Protein AF-0000000087187647 (afdb_homodimer)

Radius of gyration: 38.36 Å; Cα contacts (8 Å, |Δi|>4): 348; chains: 2; bounding box: 79×182×103 Å

Sequence (348 aa):
MRISRTTTTALAACCSLVLAVAGPALAVDPAPERPAAEGVSASDTADRLTTVGSLGDILSLGARIGKELQAPKPDLTKLREMQRQLTEQAARLRASVKAHVQPGRPGAAQRDLVADVQKVVDQLVKDLNQALMDLAAANVLGLAADVTKILGDLQQLLGVVLQALGAPAAAPAPMRISRTTTTALAACCSLVLAVAGPALAVDPAPERPAAEGVSASDTADRLTTVGSLGDILSLGARIGKELQAPKPDLTKLREMQRQLTEQAARLRASVKAHVQPGRPGAAQRDLVADVQKVVDQLVKDLNQALMDLAAANVLGLAADVTKILGDLQQLLGVVLQALGAPAAAPAP

Organism: Streptomyces mobaraensis (NCBI:txid35621)

Solvent-accessible surface area (backbone atoms only — not comparable to full-atom values): 19735 Å² total; per-residue (Å²): 136,84,79,79,78,79,77,80,76,79,78,79,81,78,78,78,77,77,74,78,74,76,69,76,76,76,73,72,67,72,70,74,73,73,75,75,67,86,45,74,41,71,64,53,53,49,38,49,31,50,29,44,19,33,48,9,48,40,32,28,51,51,22,50,51,45,49,42,70,66,40,96,75,57,55,66,70,60,49,53,51,50,49,54,50,44,52,52,38,47,51,50,28,52,53,31,44,55,65,50,51,48,82,78,54,64,73,65,62,44,49,46,42,47,49,48,44,48,52,39,51,52,46,39,56,49,39,50,52,49,29,54,51,23,54,76,67,65,34,64,70,59,29,56,32,28,42,40,44,43,52,34,31,53,53,49,44,54,51,45,48,51,60,52,63,50,73,63,63,70,53,54,75,131,131,88,72,78,77,77,80,77,75,74,79,75,78,76,77,78,74,80,72,78,73,75,70,77,76,76,72,73,69,72,71,74,72,74,74,76,68,88,42,71,42,72,63,54,52,49,39,49,30,49,29,44,19,32,49,8,50,40,33,27,49,52,23,50,49,46,50,42,71,67,40,95,77,56,53,65,70,59,50,53,51,50,49,54,51,44,55,54,38,47,52,51,29,53,53,32,44,54,65,55,51,45,82,80,62,71,72,66,60,44,49,46,44,48,49,49,43,47,51,38,50,52,46,36,55,50,39,49,53,50,30,53,52,22,54,76,67,65,33,62,71,58,28,55,32,28,42,38,46,41,52,35,31,52,53,48,41,52,53,46,49,50,58,54,63,49,73,62,62,70,52,53,74,129

Secondary structure (DSSP, 8-state):
-------------------------------------SSS-HHHHHHHHHHHHHHHHHHHHHHHHHHHHTSSS--HHHHHHHHHHHHHHHHHHHHHHHHHS-TTS-HHHHHHHHHHHHHHHHHHHHHHHHHHHHHHTT-HHHHHHHHHHHHHHHHHHHHHHHHHH-SPPP----/-------------------------------------SSS-HHHHHHHHHHHHHHHHHHHHHHHHHHHHTSSS--HHHHHHHHHHHHHHHHHHHHHHHHHS-SSS-HHHHHHHHHHHHHHHHHHHHHHHHHHHHHHTT-HHHHHHHHHHHHHHHHHHHHHHHHHH-SPPP----

Structure (mmCIF, N/CA/C/O backbone):
data_AF-0000000087187647-model_v1
#
loop_
_entity.id
_entity.type
_entity.pdbx_description
1 polymer 'Uncharacterized protein'
#
loop_
_atom_site.group_PDB
_atom_site.id
_atom_site.type_symbol
_atom_site.label_atom_id
_atom_site.label_alt_id
_atom_site.label_comp_id
_atom_site.label_asym_id
_atom_site.label_entity_id
_atom_site.label_seq_id
_atom_site.pdbx_PDB_ins_code
_atom_site.Cartn_x
_atom_site.Cartn_y
_atom_site.Cartn_z
_atom_site.occupancy
_atom_site.B_iso_or_equiv
_atom_site.auth_seq_id
_atom_site.auth_comp_id
_atom_site.auth_asym_id
_atom_site.auth_atom_id
_atom_site.pdbx_PDB_model_num
ATOM 1 N N . MET A 1 1 ? -26.891 -88.438 -77.062 1 28.81 1 MET A N 1
ATOM 2 C CA . MET A 1 1 ? -26.422 -87.312 -77.875 1 28.81 1 MET A CA 1
ATOM 3 C C . MET A 1 1 ? -26.062 -86.125 -77 1 28.81 1 MET A C 1
ATOM 5 O O . MET A 1 1 ? -26.891 -85.625 -76.188 1 28.81 1 MET A O 1
ATOM 9 N N . ARG A 1 2 ? -24.703 -85.938 -76.5 1 32.22 2 ARG A N 1
ATOM 10 C CA . ARG A 1 2 ? -23.969 -85.562 -75.312 1 32.22 2 ARG A CA 1
ATOM 11 C C . ARG A 1 2 ? -23.859 -84 -75.188 1 32.22 2 ARG A C 1
ATOM 13 O O . ARG A 1 2 ? -23.078 -83.438 -75.938 1 32.22 2 ARG A O 1
ATOM 20 N N . ILE A 1 3 ? -25.094 -83.375 -75.188 1 31.72 3 ILE A N 1
ATOM 21 C CA . ILE A 1 3 ? -25.188 -81.938 -75.375 1 31.72 3 ILE A CA 1
ATOM 22 C C . ILE A 1 3 ? -24.266 -81.188 -74.438 1 31.72 3 ILE A C 1
ATOM 24 O O . ILE A 1 3 ? -24.344 -81.438 -73.188 1 31.72 3 ILE A O 1
ATOM 28 N N . SER A 1 4 ? -23.078 -80.688 -74.875 1 32.72 4 SER A N 1
ATOM 29 C CA . SER A 1 4 ? -21.859 -79.938 -74.438 1 32.72 4 SER A CA 1
ATOM 30 C C . SER A 1 4 ? -22.203 -78.625 -73.812 1 32.72 4 SER A C 1
ATOM 32 O O . SER A 1 4 ? -22.641 -77.688 -74.438 1 32.72 4 SER A O 1
ATOM 34 N N . ARG A 1 5 ? -22.875 -78.75 -72.625 1 33.91 5 ARG A N 1
ATOM 35 C CA . ARG A 1 5 ? -23.438 -77.688 -71.812 1 33.91 5 ARG A CA 1
ATOM 36 C C . ARG A 1 5 ? -22.375 -76.625 -71.5 1 33.91 5 ARG A C 1
ATOM 38 O O . ARG A 1 5 ? -21.375 -76.938 -70.812 1 33.91 5 ARG A O 1
ATOM 45 N N . THR A 1 6 ? -22.125 -75.688 -72.438 1 33.09 6 THR A N 1
ATOM 46 C CA . THR A 1 6 ? -21.188 -74.562 -72.625 1 33.09 6 THR A CA 1
ATOM 47 C C . THR A 1 6 ? -21.25 -73.625 -71.438 1 33.09 6 THR A C 1
ATOM 49 O O . THR A 1 6 ? -22.266 -73 -71.188 1 33.09 6 THR A O 1
ATOM 52 N N . THR A 1 7 ? -20.688 -74.062 -70.25 1 29.7 7 THR A N 1
ATOM 53 C CA . THR A 1 7 ? -20.672 -73.5 -68.938 1 29.7 7 THR A CA 1
ATOM 54 C C . THR A 1 7 ? -20.016 -72.062 -68.938 1 29.7 7 THR A C 1
ATOM 56 O O . THR A 1 7 ? -18.828 -71.938 -69.25 1 29.7 7 THR A O 1
ATOM 59 N N . THR A 1 8 ? -20.734 -71 -69.5 1 29.31 8 THR A N 1
ATOM 60 C CA . THR A 1 8 ? -20.297 -69.625 -69.75 1 29.31 8 THR A CA 1
ATOM 61 C C . THR A 1 8 ? -19.797 -69 -68.438 1 29.31 8 THR A C 1
ATOM 63 O O . THR A 1 8 ? -20.562 -68.875 -67.5 1 29.31 8 THR A O 1
ATOM 66 N N . THR A 1 9 ? -18.5 -69.188 -68 1 28.33 9 THR A N 1
ATOM 67 C CA . THR A 1 9 ? -17.766 -68.812 -66.812 1 28.33 9 THR A CA 1
ATOM 68 C C . THR A 1 9 ? -17.609 -67.312 -66.75 1 28.33 9 THR A C 1
ATOM 70 O O . THR A 1 9 ? -16.891 -66.688 -67.562 1 28.33 9 THR A O 1
ATOM 73 N N . ALA A 1 10 ? -18.766 -66.562 -66.75 1 26.36 10 ALA A N 1
ATOM 74 C CA . ALA A 1 10 ? -18.641 -65.062 -66.812 1 26.36 10 ALA A CA 1
ATOM 75 C C . ALA A 1 10 ? -17.734 -64.562 -65.688 1 26.36 10 ALA A C 1
ATOM 77 O O . ALA A 1 10 ? -17.922 -64.938 -64.5 1 26.36 10 ALA A O 1
ATOM 78 N N . LEU A 1 11 ? -16.422 -64.25 -65.938 1 25.94 11 LEU A N 1
ATOM 79 C CA . LEU A 1 11 ? -15.258 -63.719 -65.25 1 25.94 11 LEU A CA 1
ATOM 80 C C . LEU A 1 11 ? -15.539 -62.344 -64.625 1 25.94 11 LEU A C 1
ATOM 82 O O . LEU A 1 11 ? -15.703 -61.375 -65.375 1 25.94 11 LEU A O 1
ATOM 86 N N . ALA A 1 12 ? -16.547 -62.219 -63.719 1 26.31 12 ALA A N 1
ATOM 87 C CA . ALA A 1 12 ? -16.938 -60.906 -63.188 1 26.31 12 ALA A CA 1
ATOM 88 C C . ALA A 1 12 ? -15.758 -60.219 -62.5 1 26.31 12 ALA A C 1
ATOM 90 O O . ALA A 1 12 ? -15.133 -60.812 -61.594 1 26.31 12 ALA A O 1
ATOM 91 N N . ALA A 1 13 ? -14.945 -59.344 -63.219 1 27.39 13 ALA A N 1
ATOM 92 C CA . ALA A 1 13 ? -13.781 -58.5 -62.906 1 27.39 13 ALA A CA 1
ATOM 93 C C . ALA A 1 13 ? -14.062 -57.594 -61.719 1 27.39 13 ALA A C 1
ATOM 95 O O . ALA A 1 13 ? -14.906 -56.688 -61.812 1 27.39 13 ALA A O 1
ATOM 96 N N . CYS A 1 14 ? -14.141 -58.062 -60.469 1 28.61 14 CYS A N 1
ATOM 97 C CA . CYS A 1 14 ? -14.445 -57.375 -59.219 1 28.61 14 CYS A CA 1
ATOM 98 C C . CYS A 1 14 ? -13.445 -56.25 -58.969 1 28.61 14 CYS A C 1
ATOM 100 O O . CYS A 1 14 ? -12.258 -56.5 -58.812 1 28.61 14 CYS A O 1
ATOM 102 N N . CYS A 1 15 ? -13.539 -55.062 -59.688 1 29.03 15 CYS A N 1
ATOM 103 C CA . CYS A 1 15 ? -12.711 -53.875 -59.562 1 29.03 15 CYS A CA 1
ATOM 104 C C . CYS A 1 15 ? -12.633 -53.375 -58.125 1 29.03 15 CYS A C 1
ATOM 106 O O . CYS A 1 15 ? -13.656 -53.125 -57.5 1 29.03 15 CYS A O 1
ATOM 108 N N . SER A 1 16 ? -11.641 -53.812 -57.281 1 25.36 16 SER A N 1
ATOM 109 C CA . SER A 1 16 ? -11.344 -53.562 -55.875 1 25.36 16 SER A CA 1
ATOM 110 C C . SER A 1 16 ? -11.109 -52.062 -55.625 1 25.36 16 SER A C 1
ATOM 112 O O . SER A 1 16 ? -10.164 -51.469 -56.156 1 25.36 16 SER A O 1
ATOM 114 N N . LEU A 1 17 ? -12.156 -51.219 -55.688 1 27.41 17 LEU A N 1
ATOM 115 C CA . LEU A 1 17 ? -12.008 -49.812 -55.344 1 27.41 17 LEU A CA 1
ATOM 116 C C . LEU A 1 17 ? -11.312 -49.625 -54 1 27.41 17 LEU A C 1
ATOM 118 O O . LEU A 1 17 ? -11.781 -50.156 -52.969 1 27.41 17 LEU A O 1
ATOM 122 N N . VAL A 1 18 ? -9.969 -49.531 -53.906 1 28.33 18 VAL A N 1
ATOM 123 C CA . VAL A 1 18 ? -9.094 -49.25 -52.781 1 28.33 18 VAL A CA 1
ATOM 124 C C . VAL A 1 18 ? -9.531 -47.969 -52.094 1 28.33 18 VAL A C 1
ATOM 126 O O . VAL A 1 18 ? -9.469 -46.875 -52.656 1 28.33 18 VAL A O 1
ATOM 129 N N . LEU A 1 19 ? -10.711 -47.875 -51.438 1 27.5 19 LEU A N 1
ATOM 130 C CA . LEU A 1 19 ? -11.039 -46.688 -50.656 1 27.5 19 LEU A CA 1
ATOM 131 C C . LEU A 1 19 ? -9.945 -46.375 -49.656 1 27.5 19 LEU A C 1
ATOM 133 O O . LEU A 1 19 ? -9.633 -47.188 -48.781 1 27.5 19 LEU A O 1
ATOM 137 N N . ALA A 1 20 ? -8.914 -45.531 -50 1 29.28 20 ALA A N 1
ATOM 138 C CA . ALA A 1 20 ? -7.852 -44.969 -49.156 1 29.28 20 ALA A CA 1
ATOM 139 C C . ALA A 1 20 ? -8.414 -44.406 -47.875 1 29.28 20 ALA A C 1
ATOM 141 O O . ALA A 1 20 ? -9.234 -43.469 -47.906 1 29.28 20 ALA A O 1
ATOM 142 N N . VAL A 1 21 ? -8.68 -45.25 -46.906 1 27.22 21 VAL A N 1
ATOM 143 C CA . VAL A 1 21 ? -9.148 -44.906 -45.562 1 27.22 21 VAL A CA 1
ATOM 144 C C . VAL A 1 21 ? -8.281 -43.781 -45 1 27.22 21 VAL A C 1
ATOM 146 O O . VAL A 1 21 ? -7.074 -43.938 -44.812 1 27.22 21 VAL A O 1
ATOM 149 N N . ALA A 1 22 ? -8.523 -42.469 -45.438 1 33.38 22 ALA A N 1
ATOM 150 C CA . ALA A 1 22 ? -7.926 -41.312 -44.75 1 33.38 22 ALA A CA 1
ATOM 151 C C . ALA A 1 22 ? -7.918 -41.5 -43.25 1 33.38 22 ALA A C 1
ATOM 153 O O . ALA A 1 22 ? -8.953 -41.812 -42.625 1 33.38 22 ALA A O 1
ATOM 154 N N . GLY A 1 23 ? -6.891 -42.125 -42.656 1 30.36 23 GLY A N 1
ATOM 155 C CA . GLY A 1 23 ? -6.699 -42.375 -41.25 1 30.36 23 GLY A CA 1
ATOM 156 C C . GLY A 1 23 ? -7.082 -41.188 -40.375 1 30.36 23 GLY A C 1
ATOM 157 O O . GLY A 1 23 ? -7.039 -40.031 -40.812 1 30.36 23 GLY A O 1
ATOM 158 N N . PRO A 1 24 ? -8.078 -41.406 -39.469 1 31.25 24 PRO A N 1
ATOM 159 C CA . PRO A 1 24 ? -8.539 -40.344 -38.594 1 31.25 24 PRO A CA 1
ATOM 160 C C . PRO A 1 24 ? -7.391 -39.5 -38 1 31.25 24 PRO A C 1
ATOM 162 O O . PRO A 1 24 ? -6.27 -40 -37.875 1 31.25 24 PRO A O 1
ATOM 165 N N . ALA A 1 25 ? -7.238 -38.219 -38.375 1 30.62 25 ALA A N 1
ATOM 166 C CA . ALA A 1 25 ? -6.355 -37.281 -37.688 1 30.62 25 ALA A CA 1
ATOM 167 C C . ALA A 1 25 ? -6.312 -37.562 -36.188 1 30.62 25 ALA A C 1
ATOM 169 O O . ALA A 1 25 ? -7.355 -37.781 -35.562 1 30.62 25 ALA A O 1
ATOM 170 N N . LEU A 1 26 ? -5.352 -38.312 -35.688 1 30.33 26 LEU A N 1
ATOM 171 C CA . LEU A 1 26 ? -5.094 -38.5 -34.281 1 30.33 26 LEU A CA 1
ATOM 172 C C . LEU A 1 26 ? -5.395 -37.25 -33.5 1 30.33 26 LEU A C 1
ATOM 174 O O . LEU A 1 26 ? -4.766 -36.188 -33.719 1 30.33 26 LEU A O 1
ATOM 178 N N . ALA A 1 27 ? -6.629 -37 -33.094 1 31.81 27 ALA A N 1
ATOM 179 C CA . ALA A 1 27 ? -7.004 -35.969 -32.125 1 31.81 27 ALA A CA 1
ATOM 180 C C . ALA A 1 27 ? -5.949 -35.844 -31.016 1 31.81 27 ALA A C 1
ATOM 182 O O . ALA A 1 27 ? -5.66 -36.812 -30.312 1 31.81 27 ALA A O 1
ATOM 183 N N . VAL A 1 28 ? -4.75 -35.25 -31.25 1 32.62 28 VAL A N 1
ATOM 184 C CA . VAL A 1 28 ? -3.816 -34.906 -30.172 1 32.62 28 VAL A CA 1
ATOM 185 C C . VAL A 1 28 ? -4.586 -34.562 -28.906 1 32.62 28 VAL A C 1
ATOM 187 O O . VAL A 1 28 ? -5.469 -33.688 -28.922 1 32.62 28 VAL A O 1
ATOM 190 N N . ASP A 1 29 ? -4.801 -35.562 -28.047 1 30.59 29 ASP A N 1
ATOM 191 C CA . ASP A 1 29 ? -5.359 -35.375 -26.719 1 30.59 29 ASP A CA 1
ATOM 192 C C . ASP A 1 29 ? -4.992 -34 -26.156 1 30.59 29 ASP A C 1
ATOM 194 O O . ASP A 1 29 ? -3.869 -33.531 -26.328 1 30.59 29 ASP A O 1
ATOM 198 N N . PRO A 1 30 ? -5.996 -33.094 -26.047 1 34.03 30 PRO A N 1
ATOM 199 C CA . PRO A 1 30 ? -5.66 -31.797 -25.438 1 34.03 30 PRO A CA 1
ATOM 200 C C . PRO A 1 30 ? -4.652 -31.938 -24.297 1 34.03 30 PRO A C 1
ATOM 202 O O . PRO A 1 30 ? -4.574 -33 -23.656 1 34.03 30 PRO A O 1
ATOM 205 N N . ALA A 1 31 ? -3.393 -31.453 -24.453 1 31.88 31 ALA A N 1
ATOM 206 C CA . ALA A 1 31 ? -2.445 -31.422 -23.344 1 31.88 31 ALA A CA 1
ATOM 207 C C . ALA A 1 31 ? -3.174 -31.453 -22 1 31.88 31 ALA A C 1
ATOM 209 O O . ALA A 1 31 ? -4.277 -30.906 -21.875 1 31.88 31 ALA A O 1
ATOM 210 N N . PRO A 1 32 ? -3.064 -32.5 -21.25 1 31.66 32 PRO A N 1
ATOM 211 C CA . PRO A 1 32 ? -3.742 -32.562 -19.953 1 31.66 32 PRO A CA 1
ATOM 212 C C . PRO A 1 32 ? -3.906 -31.203 -19.297 1 31.66 32 PRO A C 1
ATOM 214 O O . PRO A 1 32 ? -3.078 -30.312 -19.516 1 31.66 32 PRO A O 1
ATOM 217 N N . GLU A 1 33 ? -5.129 -30.672 -19.234 1 33.41 33 GLU A N 1
ATOM 218 C CA . GLU A 1 33 ? -5.379 -29.516 -18.359 1 33.41 33 GLU A CA 1
ATOM 219 C C . GLU A 1 33 ? -4.484 -29.547 -17.125 1 33.41 33 GLU A C 1
ATOM 221 O O . GLU A 1 33 ? -4.281 -30.594 -16.531 1 33.41 33 GLU A O 1
ATOM 226 N N . ARG A 1 34 ? -3.396 -28.766 -17.094 1 36.03 34 ARG A N 1
ATOM 227 C CA . ARG A 1 34 ? -2.572 -28.656 -15.898 1 36.03 34 ARG A CA 1
ATOM 228 C C . ARG A 1 34 ? -3.393 -28.938 -14.641 1 36.03 34 ARG A C 1
ATOM 230 O O . ARG A 1 34 ? -4.477 -28.375 -14.469 1 36.03 34 ARG A O 1
ATOM 237 N N . PRO A 1 35 ? -3.332 -30.109 -14.031 1 32.59 35 PRO A N 1
ATOM 238 C CA . PRO A 1 35 ? -4.094 -30.328 -12.797 1 32.59 35 PRO A CA 1
ATOM 239 C C . PRO A 1 35 ? -4.188 -29.062 -11.938 1 32.59 35 PRO A C 1
ATOM 241 O O . PRO A 1 35 ? -3.232 -28.281 -11.867 1 32.59 35 PRO A O 1
ATOM 244 N N . ALA A 1 36 ? -5.359 -28.516 -11.75 1 33.22 36 ALA A N 1
ATOM 245 C CA . ALA A 1 36 ? -5.633 -27.438 -10.812 1 33.22 36 ALA A CA 1
ATOM 246 C C . ALA A 1 36 ? -5.004 -27.719 -9.453 1 33.22 36 ALA A C 1
ATOM 248 O O . ALA A 1 36 ? -5.293 -28.75 -8.828 1 33.22 36 ALA A O 1
ATOM 249 N N . ALA A 1 37 ? -3.723 -27.703 -9.18 1 33.59 37 ALA A N 1
ATOM 250 C CA . ALA A 1 37 ? -3.205 -27.875 -7.824 1 33.59 37 ALA A CA 1
ATOM 251 C C . ALA A 1 37 ? -4.184 -27.328 -6.789 1 33.59 37 ALA A C 1
ATOM 253 O O . ALA A 1 37 ? -4.746 -26.234 -6.969 1 33.59 37 ALA A O 1
ATOM 254 N N . GLU A 1 38 ? -4.965 -28.047 -5.969 1 38 38 GLU A N 1
ATOM 255 C CA . GLU A 1 38 ? -5.941 -27.828 -4.906 1 38 38 GLU A CA 1
ATOM 256 C C . GLU A 1 38 ? -5.551 -26.641 -4.023 1 38 38 GLU A C 1
ATOM 258 O O . GLU A 1 38 ? -6.23 -26.344 -3.043 1 38 38 GLU A O 1
ATOM 263 N N . GLY A 1 39 ? -4.262 -26.172 -3.852 1 38.75 39 GLY A N 1
ATOM 264 C CA . GLY A 1 39 ? -3.887 -25.062 -2.982 1 38.75 39 GLY A CA 1
ATOM 265 C C . GLY A 1 39 ? -4.617 -23.781 -3.311 1 38.75 39 GLY A C 1
ATOM 266 O O . GLY A 1 39 ? -5.48 -23.75 -4.191 1 38.75 39 GLY A O 1
ATOM 267 N N . VAL A 1 40 ? -4.34 -22.641 -2.637 1 46.81 40 VAL A N 1
ATOM 268 C CA . VAL A 1 40 ? -4.98 -21.359 -2.941 1 46.81 40 VAL A CA 1
ATOM 269 C C . VAL A 1 40 ? -5.152 -21.219 -4.453 1 46.81 40 VAL A C 1
ATOM 271 O O . VAL A 1 40 ? -4.188 -21.344 -5.207 1 46.81 40 VAL A O 1
ATOM 274 N N . SER A 1 41 ? -6.426 -21.656 -4.867 1 59.12 41 SER A N 1
ATOM 275 C CA . SER A 1 41 ? -6.738 -21.625 -6.289 1 59.12 41 SER A CA 1
ATOM 276 C C . SER A 1 41 ? -6.168 -20.375 -6.957 1 59.12 41 SER A C 1
ATOM 278 O O . SER A 1 41 ? -5.938 -19.359 -6.293 1 59.12 41 SER A O 1
ATOM 280 N N . ALA A 1 42 ? -5.535 -20.547 -7.906 1 64.06 42 ALA A N 1
ATOM 281 C CA . ALA A 1 42 ? -5.051 -19.453 -8.75 1 64.06 42 ALA A CA 1
ATOM 282 C C . ALA A 1 42 ? -5.992 -18.25 -8.68 1 64.06 42 ALA A C 1
ATOM 284 O O . ALA A 1 42 ? -5.539 -17.109 -8.68 1 64.06 42 ALA A O 1
ATOM 285 N N . SER A 1 43 ? -7.301 -18.594 -8.414 1 75.31 43 SER A N 1
ATOM 286 C CA . SER A 1 43 ? -8.281 -17.516 -8.352 1 75.31 43 SER A CA 1
ATOM 287 C C . SER A 1 43 ? -8.164 -16.719 -7.051 1 75.31 43 SER A C 1
ATOM 289 O O . SER A 1 43 ? -8.273 -15.5 -7.047 1 75.31 43 SER A O 1
ATOM 291 N N . ASP A 1 44 ? -7.848 -17.453 -6.004 1 81.62 44 ASP A N 1
ATOM 292 C CA . ASP A 1 44 ? -7.719 -16.781 -4.711 1 81.62 44 ASP A CA 1
ATOM 293 C C . ASP A 1 44 ? -6.496 -15.875 -4.684 1 81.62 44 ASP A C 1
ATOM 295 O O . ASP A 1 44 ? -6.578 -14.734 -4.223 1 81.62 44 ASP A O 1
ATOM 299 N N . THR A 1 45 ? -5.496 -16.328 -5.258 1 88 45 THR A N 1
ATOM 300 C CA . THR A 1 45 ? -4.273 -15.539 -5.301 1 88 45 THR A CA 1
ATOM 301 C C . THR A 1 45 ? -4.469 -14.289 -6.156 1 88 45 THR A C 1
ATOM 303 O O . THR A 1 45 ? -4.023 -13.203 -5.785 1 88 45 THR A O 1
ATOM 306 N N . ALA A 1 46 ? -5.207 -14.492 -7.227 1 88.25 46 ALA A N 1
ATOM 307 C CA . ALA A 1 46 ? -5.457 -13.359 -8.109 1 88.25 46 ALA A CA 1
ATOM 308 C C . ALA A 1 46 ? -6.309 -12.297 -7.418 1 88.25 46 ALA A C 1
ATOM 310 O O . ALA A 1 46 ? -6.059 -11.102 -7.559 1 88.25 46 ALA A O 1
ATOM 311 N N . ASP A 1 47 ? -7.281 -12.758 -6.703 1 88.69 47 ASP A N 1
ATOM 312 C CA . ASP A 1 47 ? -8.156 -11.836 -5.984 1 88.69 47 ASP A CA 1
ATOM 313 C C . ASP A 1 47 ? -7.387 -11.086 -4.898 1 88.69 47 ASP A C 1
ATOM 315 O O . ASP A 1 47 ? -7.562 -9.883 -4.723 1 88.69 47 ASP A O 1
ATOM 319 N N . ARG A 1 48 ? -6.562 -11.734 -4.262 1 92.06 48 ARG A N 1
ATOM 320 C CA . ARG A 1 48 ? -5.777 -11.109 -3.203 1 92.06 48 ARG A CA 1
ATOM 321 C C . ARG A 1 48 ? -4.77 -10.117 -3.781 1 92.06 48 ARG A C 1
ATOM 323 O O . ARG A 1 48 ? -4.547 -9.047 -3.211 1 92.06 48 ARG A O 1
ATOM 330 N N . LEU A 1 49 ? -4.246 -10.516 -4.875 1 94.81 49 LEU A N 1
ATOM 331 C CA . LEU A 1 49 ? -3.34 -9.594 -5.547 1 94.81 49 LEU A CA 1
ATOM 332 C C . LEU A 1 49 ? -4.074 -8.328 -5.977 1 94.81 49 LEU A C 1
ATOM 334 O O . LEU A 1 49 ? -3.518 -7.23 -5.906 1 94.81 49 LEU A O 1
ATOM 338 N N . THR A 1 50 ? -5.312 -8.484 -6.41 1 95.38 50 THR A N 1
ATOM 339 C CA . THR A 1 50 ? -6.113 -7.328 -6.793 1 95.38 50 THR A CA 1
ATOM 340 C C . THR A 1 50 ? -6.332 -6.402 -5.602 1 95.38 50 THR A C 1
ATOM 342 O O . THR A 1 50 ? -6.219 -5.18 -5.727 1 95.38 50 THR A O 1
ATOM 345 N N . THR A 1 51 ? -6.582 -6.996 -4.5 1 95.81 51 THR A N 1
ATOM 346 C CA . THR A 1 51 ? -6.789 -6.215 -3.285 1 95.81 51 THR A CA 1
ATOM 347 C C . THR A 1 51 ? -5.5 -5.504 -2.873 1 95.81 51 THR A C 1
ATOM 349 O O . THR A 1 51 ? -5.516 -4.312 -2.557 1 95.81 51 THR A O 1
ATOM 352 N N . VAL A 1 52 ? -4.422 -6.195 -2.928 1 97.25 52 VAL A N 1
ATOM 353 C CA . VAL A 1 52 ? -3.127 -5.625 -2.576 1 97.25 52 VAL A CA 1
ATOM 354 C C . VAL A 1 52 ? -2.793 -4.477 -3.521 1 97.25 52 VAL A C 1
ATOM 356 O O . VAL A 1 52 ? -2.346 -3.412 -3.084 1 97.25 52 VAL A O 1
ATOM 359 N N . GLY A 1 53 ? -3.033 -4.672 -4.777 1 98 53 GLY A N 1
ATOM 360 C CA . GLY A 1 53 ? -2.783 -3.627 -5.758 1 98 53 GLY A CA 1
ATOM 361 C C . GLY A 1 53 ? -3.646 -2.396 -5.547 1 98 53 GLY A C 1
ATOM 362 O O . GLY A 1 53 ? -3.16 -1.268 -5.648 1 98 53 GLY A O 1
ATOM 363 N N . SER A 1 54 ? -4.887 -2.611 -5.297 1 97.88 54 SER A N 1
ATOM 364 C CA . SER A 1 54 ? -5.805 -1.498 -5.059 1 97.88 54 SER A CA 1
ATOM 365 C C . SER A 1 54 ? -5.402 -0.708 -3.818 1 97.88 54 SER A C 1
ATOM 367 O O . SER A 1 54 ? -5.461 0.524 -3.814 1 97.88 54 SER A O 1
ATOM 369 N N . LEU A 1 55 ? -5.008 -1.457 -2.795 1 98.38 55 LEU A N 1
ATOM 370 C CA . LEU A 1 55 ? -4.496 -0.782 -1.607 1 98.38 55 LEU A CA 1
ATOM 371 C C . LEU A 1 55 ? -3.275 0.066 -1.946 1 98.38 55 LEU A C 1
ATOM 373 O O . LEU A 1 55 ? -3.178 1.22 -1.521 1 98.38 55 LEU A O 1
ATOM 377 N N . GLY A 1 56 ? -2.389 -0.543 -2.701 1 98.75 56 GLY A N 1
ATOM 378 C CA . GLY A 1 56 ? -1.197 0.18 -3.113 1 98.75 56 GLY A CA 1
ATOM 379 C C . GLY A 1 56 ? -1.509 1.477 -3.838 1 98.75 56 GLY A C 1
ATOM 380 O O . GLY A 1 56 ? -0.877 2.504 -3.582 1 98.75 56 GLY A O 1
ATOM 381 N N . ASP A 1 57 ? -2.477 1.479 -4.723 1 98.44 57 ASP A N 1
ATOM 382 C CA . ASP A 1 57 ? -2.867 2.662 -5.484 1 98.44 57 ASP A CA 1
ATOM 383 C C . ASP A 1 57 ? -3.383 3.764 -4.562 1 98.44 57 ASP A C 1
ATOM 385 O O . ASP A 1 57 ? -3.039 4.934 -4.73 1 98.44 57 ASP A O 1
ATOM 389 N N . ILE A 1 58 ? -4.141 3.391 -3.59 1 98.69 58 ILE A N 1
ATOM 390 C CA . ILE A 1 58 ? -4.703 4.367 -2.664 1 98.69 58 ILE A CA 1
ATOM 391 C C . ILE A 1 58 ? -3.588 4.969 -1.81 1 98.69 58 ILE A C 1
ATOM 393 O O . ILE A 1 58 ? -3.549 6.184 -1.595 1 98.69 58 ILE A O 1
ATOM 397 N N . LEU A 1 59 ? -2.719 4.113 -1.327 1 98.56 59 LEU A N 1
ATOM 398 C CA . LEU A 1 59 ? -1.624 4.586 -0.49 1 98.56 59 LEU A CA 1
ATOM 399 C C . LEU A 1 59 ? -0.737 5.562 -1.256 1 98.56 59 LEU A C 1
ATOM 401 O O . LEU A 1 59 ? -0.398 6.633 -0.746 1 98.56 59 LEU A O 1
ATOM 405 N N . SER A 1 60 ? -0.42 5.188 -2.455 1 98.38 60 SER A N 1
ATOM 406 C CA . SER A 1 60 ? 0.416 6.035 -3.297 1 98.38 60 SER A CA 1
ATOM 407 C C . SER A 1 60 ? -0.25 7.383 -3.561 1 98.38 60 SER A C 1
ATOM 409 O O . SER A 1 60 ? 0.363 8.43 -3.365 1 98.38 60 SER A O 1
ATOM 411 N N . LEU A 1 61 ? -1.479 7.309 -3.941 1 98.5 61 LEU A N 1
ATOM 412 C CA . LEU A 1 61 ? -2.207 8.523 -4.277 1 98.5 61 LEU A CA 1
ATOM 413 C C . LEU A 1 61 ? -2.453 9.375 -3.033 1 98.5 61 LEU A C 1
ATOM 415 O O . LEU A 1 61 ? -2.297 10.594 -3.066 1 98.5 61 LEU A O 1
ATOM 419 N N . GLY A 1 62 ? -2.863 8.711 -1.958 1 98.31 62 GLY A N 1
ATOM 420 C CA . GLY A 1 62 ? -3.062 9.43 -0.708 1 98.31 62 GLY A CA 1
ATOM 421 C C . GLY A 1 62 ? -1.816 10.148 -0.225 1 98.31 62 GLY A C 1
ATOM 422 O O . GLY A 1 62 ? -1.89 11.289 0.24 1 98.31 62 GLY A O 1
ATOM 423 N N . ALA A 1 63 ? -0.724 9.516 -0.316 1 97.81 63 ALA A N 1
ATOM 424 C CA . ALA A 1 63 ? 0.541 10.125 0.086 1 97.81 63 ALA A CA 1
ATOM 425 C C . ALA A 1 63 ? 0.872 11.328 -0.789 1 97.81 63 ALA A C 1
ATOM 427 O O . ALA A 1 63 ? 1.328 12.359 -0.289 1 97.81 63 ALA A O 1
ATOM 428 N N . ARG A 1 64 ? 0.628 11.164 -2.072 1 98.31 64 ARG A N 1
ATOM 429 C CA . ARG A 1 64 ? 0.875 12.273 -2.99 1 98.31 64 ARG A CA 1
ATOM 430 C C . ARG A 1 64 ? -0.015 13.469 -2.658 1 98.31 64 ARG A C 1
ATOM 432 O O . ARG A 1 64 ? 0.441 14.609 -2.678 1 98.31 64 ARG A O 1
ATOM 439 N N . ILE A 1 65 ? -1.234 13.203 -2.377 1 98.38 65 ILE A N 1
ATOM 440 C CA . ILE A 1 65 ? -2.166 14.266 -2.004 1 98.38 65 ILE A CA 1
ATOM 441 C C . ILE A 1 65 ? -1.676 14.961 -0.736 1 98.38 65 ILE A C 1
ATOM 443 O O . ILE A 1 65 ? -1.612 16.188 -0.68 1 98.38 65 ILE A O 1
ATOM 447 N N . GLY A 1 66 ? -1.323 14.117 0.285 1 96.94 66 GLY A N 1
ATOM 448 C CA . GLY A 1 66 ? -0.824 14.688 1.525 1 96.94 66 GLY A CA 1
ATOM 449 C C . GLY A 1 66 ? 0.386 15.578 1.328 1 96.94 66 GLY A C 1
ATOM 450 O O . GLY A 1 66 ? 0.479 16.656 1.931 1 96.94 66 GLY A O 1
ATOM 451 N N . LYS A 1 67 ? 1.224 15.195 0.473 1 96 67 LYS A N 1
ATOM 452 C CA . LYS A 1 67 ? 2.43 15.977 0.21 1 96 67 LYS A CA 1
ATOM 453 C C . LYS A 1 67 ? 2.104 17.25 -0.551 1 96 67 LYS A C 1
ATOM 455 O O . LYS A 1 67 ? 2.66 18.312 -0.261 1 96 67 LYS A O 1
ATOM 460 N N . GLU A 1 68 ? 1.215 17.109 -1.543 1 96.88 68 GLU A N 1
ATOM 461 C CA . GLU A 1 68 ? 0.809 18.297 -2.311 1 96.88 68 GLU A CA 1
ATOM 462 C C . GLU A 1 68 ? 0.133 19.328 -1.417 1 96.88 68 GLU A C 1
ATOM 464 O O . GLU A 1 68 ? 0.342 20.531 -1.587 1 96.88 68 GLU A O 1
ATOM 469 N N . LEU A 1 69 ? -0.575 18.859 -0.45 1 96 69 LEU A N 1
ATOM 470 C CA . LEU A 1 69 ? -1.264 19.75 0.482 1 96 69 LEU A CA 1
ATOM 471 C C . LEU A 1 69 ? -0.264 20.516 1.338 1 96 69 LEU A C 1
ATOM 473 O O . LEU A 1 69 ? -0.581 21.594 1.852 1 96 69 LEU A O 1
ATOM 477 N N . GLN A 1 70 ? 0.917 19.984 1.431 1 92.06 70 GLN A N 1
ATOM 478 C CA . GLN A 1 70 ? 1.936 20.609 2.268 1 92.06 70 GLN A CA 1
ATOM 479 C C . GLN A 1 70 ? 2.91 21.438 1.427 1 92.06 70 GLN A C 1
ATOM 481 O O . GLN A 1 70 ? 3.848 22.031 1.96 1 92.06 70 GLN A O 1
ATOM 486 N N . ALA A 1 71 ? 2.697 21.391 0.166 1 91.81 71 ALA A N 1
ATOM 487 C CA . ALA A 1 71 ? 3.576 22.156 -0.715 1 91.81 71 ALA A CA 1
ATOM 488 C C . ALA A 1 71 ? 3.436 23.656 -0.464 1 91.81 71 ALA A C 1
ATOM 490 O O . ALA A 1 71 ? 2.385 24.125 -0.014 1 91.81 71 ALA A O 1
ATOM 491 N N . PRO A 1 72 ? 4.469 24.438 -0.716 1 90.38 72 PRO A N 1
ATOM 492 C CA . PRO A 1 72 ? 4.391 25.891 -0.541 1 90.38 72 PRO A CA 1
ATOM 493 C C . PRO A 1 72 ? 3.275 26.516 -1.368 1 90.38 72 PRO A C 1
ATOM 495 O O . PRO A 1 72 ? 2.646 27.484 -0.927 1 90.38 72 PRO A O 1
ATOM 498 N N . LYS A 1 73 ? 3.031 26.047 -2.568 1 92.81 73 LYS A N 1
ATOM 499 C CA . LYS A 1 73 ? 1.96 26.516 -3.443 1 92.81 73 LYS A CA 1
ATOM 500 C C . LYS A 1 73 ? 1.139 25.344 -3.975 1 92.81 73 LYS A C 1
ATOM 502 O O . LYS A 1 73 ? 1.288 24.938 -5.133 1 92.81 73 LYS A O 1
ATOM 507 N N . PRO A 1 74 ? 0.202 24.922 -3.191 1 95.12 74 PRO A N 1
ATOM 508 C CA . PRO A 1 74 ? -0.611 23.781 -3.627 1 95.12 74 PRO A CA 1
ATOM 509 C C . PRO A 1 74 ? -1.479 24.109 -4.84 1 95.12 74 PRO A C 1
ATOM 511 O O . PRO A 1 74 ? -1.976 25.234 -4.969 1 95.12 74 PRO A O 1
ATOM 514 N N . ASP A 1 75 ? -1.584 23.172 -5.703 1 95.56 75 ASP A N 1
ATOM 515 C CA . ASP A 1 75 ? -2.412 23.297 -6.898 1 95.56 75 ASP A CA 1
ATOM 516 C C . ASP A 1 75 ? -3.791 22.672 -6.68 1 95.56 75 ASP A C 1
ATOM 518 O O . ASP A 1 75 ? -3.959 21.469 -6.785 1 95.56 75 ASP A O 1
ATOM 522 N N . LEU A 1 76 ? -4.73 23.547 -6.48 1 94.5 76 LEU A N 1
ATOM 523 C CA . LEU A 1 76 ? -6.07 23.094 -6.117 1 94.5 76 LEU A CA 1
ATOM 524 C C . LEU A 1 76 ? -6.688 22.266 -7.238 1 94.5 76 LEU A C 1
ATOM 526 O O . LEU A 1 76 ? -7.406 21.297 -6.977 1 94.5 76 LEU A O 1
ATOM 530 N N . THR A 1 77 ? -6.477 22.641 -8.453 1 96.19 77 THR A N 1
ATOM 531 C CA . THR A 1 77 ? -7.02 21.906 -9.586 1 96.19 77 THR A CA 1
ATOM 532 C C . THR A 1 77 ? -6.445 20.484 -9.625 1 96.19 77 THR A C 1
ATOM 534 O O . THR A 1 77 ? -7.184 19.516 -9.797 1 96.19 77 THR A O 1
ATOM 537 N N . LYS A 1 78 ? -5.168 20.422 -9.438 1 97.38 78 LYS A N 1
ATOM 538 C CA . LYS A 1 78 ? -4.508 19.109 -9.375 1 97.38 78 LYS A CA 1
ATOM 539 C C . LYS A 1 78 ? -5.031 18.281 -8.211 1 97.38 78 LYS A C 1
ATOM 541 O O . LYS A 1 78 ? -5.285 17.094 -8.352 1 97.38 78 LYS A O 1
ATOM 546 N N . LEU A 1 79 ? -5.199 18.875 -7.125 1 98.19 79 LEU A N 1
ATOM 547 C CA . LEU A 1 79 ? -5.672 18.188 -5.926 1 98.19 79 LEU A CA 1
ATOM 548 C C . LEU A 1 79 ? -7.094 17.672 -6.125 1 98.19 79 LEU A C 1
ATOM 550 O O . LEU A 1 79 ? -7.418 16.562 -5.691 1 98.19 79 LEU A O 1
ATOM 554 N N . ARG A 1 80 ? -7.906 18.438 -6.777 1 97.38 80 ARG A N 1
ATOM 555 C CA . ARG A 1 80 ? -9.273 18 -7.035 1 97.38 80 ARG A CA 1
ATOM 556 C C . ARG A 1 80 ? -9.289 16.797 -7.98 1 97.38 80 ARG A C 1
ATOM 558 O O . ARG A 1 80 ? -10.102 15.891 -7.824 1 97.38 80 ARG A O 1
ATOM 565 N N . GLU A 1 81 ? -8.398 16.828 -8.906 1 97.94 81 GLU A N 1
ATOM 566 C CA . GLU A 1 81 ? -8.273 15.68 -9.805 1 97.94 81 GLU A CA 1
ATOM 567 C C . GLU A 1 81 ? -7.816 14.438 -9.047 1 97.94 81 GLU A C 1
ATOM 569 O O . GLU A 1 81 ? -8.367 13.352 -9.234 1 97.94 81 GLU A O 1
ATOM 574 N N . MET A 1 82 ? -6.828 14.578 -8.211 1 98 82 MET A N 1
ATOM 575 C CA . MET A 1 82 ? -6.336 13.453 -7.422 1 98 82 MET A CA 1
ATOM 576 C C . MET A 1 82 ? -7.406 12.953 -6.457 1 98 82 MET A C 1
ATOM 578 O O . MET A 1 82 ? -7.5 11.758 -6.199 1 98 82 MET A O 1
ATOM 582 N N . GLN A 1 83 ? -8.164 13.836 -5.945 1 97.62 83 GLN A N 1
ATOM 583 C CA . GLN A 1 83 ? -9.266 13.453 -5.07 1 97.62 83 GLN A CA 1
ATOM 584 C C . GLN A 1 83 ? -10.273 12.578 -5.809 1 97.62 83 GLN A C 1
ATOM 586 O O . GLN A 1 83 ? -10.742 11.57 -5.266 1 97.62 83 GLN A O 1
ATOM 591 N N . ARG A 1 84 ? -10.617 13 -6.996 1 97.75 84 ARG A N 1
ATOM 592 C CA . ARG A 1 84 ? -11.539 12.195 -7.797 1 97.75 84 ARG A CA 1
ATOM 593 C C . ARG A 1 84 ? -10.961 10.805 -8.055 1 97.75 84 ARG A C 1
ATOM 595 O O . ARG A 1 84 ? -11.664 9.805 -7.926 1 97.75 84 ARG A O 1
ATOM 602 N N . GLN A 1 85 ? -9.727 10.766 -8.375 1 98.31 85 GLN A N 1
ATOM 603 C CA . GLN A 1 85 ? -9.055 9.492 -8.617 1 98.31 85 GLN A CA 1
ATOM 604 C C . GLN A 1 85 ? -9.047 8.625 -7.363 1 98.31 85 GLN A C 1
ATOM 606 O O . GLN A 1 85 ? -9.289 7.418 -7.43 1 98.31 85 GLN A O 1
ATOM 611 N N . LEU A 1 86 ? -8.789 9.203 -6.25 1 98.12 86 LEU A N 1
ATOM 612 C CA . LEU A 1 86 ? -8.75 8.461 -4.992 1 98.12 86 LEU A CA 1
ATOM 613 C C . LEU A 1 86 ? -10.117 7.871 -4.664 1 98.12 86 LEU A C 1
ATOM 615 O O . LEU A 1 86 ? -10.211 6.742 -4.176 1 98.12 86 LEU A O 1
ATOM 619 N N . THR A 1 87 ? -11.133 8.648 -4.941 1 96.88 87 THR A N 1
ATOM 620 C CA . THR A 1 87 ? -12.484 8.164 -4.699 1 96.88 87 THR A CA 1
ATOM 621 C C . THR A 1 87 ? -12.789 6.949 -5.566 1 96.88 87 THR A C 1
ATOM 623 O O . THR A 1 87 ? -13.414 5.988 -5.102 1 96.88 87 THR A O 1
ATOM 626 N N . GLU A 1 88 ? -12.32 6.988 -6.773 1 97.38 88 GLU A N 1
ATOM 627 C CA . GLU A 1 88 ? -12.492 5.848 -7.668 1 97.38 88 GLU A CA 1
ATOM 628 C C . GLU A 1 88 ? -11.703 4.637 -7.176 1 97.38 88 GLU A C 1
ATOM 630 O O . GLU A 1 88 ? -12.211 3.512 -7.191 1 97.38 88 GLU A O 1
ATOM 635 N N . GLN A 1 89 ? -10.508 4.867 -6.773 1 96.81 89 GLN A N 1
ATOM 636 C CA . GLN A 1 89 ? -9.68 3.787 -6.246 1 96.81 89 GLN A CA 1
ATOM 637 C C . GLN A 1 89 ? -10.281 3.199 -4.973 1 96.81 89 GLN A C 1
ATOM 639 O O . GLN A 1 89 ? -10.18 1.996 -4.73 1 96.81 89 GLN A O 1
ATOM 644 N N . ALA A 1 90 ? -10.805 4.039 -4.141 1 96.19 90 ALA A N 1
ATOM 645 C CA . ALA A 1 90 ? -11.469 3.588 -2.92 1 96.19 90 ALA A CA 1
ATOM 646 C C . ALA A 1 90 ? -12.617 2.633 -3.24 1 96.19 90 ALA A C 1
ATOM 648 O O . ALA A 1 90 ? -12.781 1.605 -2.578 1 96.19 90 ALA A O 1
ATOM 649 N N . ALA A 1 91 ? -13.359 2.975 -4.238 1 96 91 ALA A N 1
ATOM 650 C CA . ALA A 1 91 ? -14.453 2.102 -4.664 1 96 91 ALA A CA 1
ATOM 651 C C . ALA A 1 91 ? -13.922 0.755 -5.148 1 96 91 ALA A C 1
ATOM 653 O O . ALA A 1 91 ? -14.508 -0.291 -4.855 1 96 91 ALA A O 1
ATOM 654 N N . ARG A 1 92 ? -12.852 0.756 -5.855 1 96.38 92 ARG A N 1
ATOM 655 C CA . ARG A 1 92 ? -12.242 -0.475 -6.344 1 96.38 92 ARG A CA 1
ATOM 656 C C . ARG A 1 92 ? -11.75 -1.341 -5.188 1 96.38 92 ARG A C 1
ATOM 658 O O . ARG A 1 92 ? -11.914 -2.562 -5.211 1 96.38 92 ARG A O 1
ATOM 665 N N . LEU A 1 93 ? -11.164 -0.746 -4.207 1 97.31 93 LEU A N 1
ATOM 666 C CA . LEU A 1 93 ? -10.695 -1.496 -3.047 1 97.31 93 LEU A CA 1
ATOM 667 C C . LEU A 1 93 ? -11.859 -2.156 -2.316 1 97.31 93 LEU A C 1
ATOM 669 O O . LEU A 1 93 ? -11.789 -3.334 -1.96 1 97.31 93 LEU A O 1
ATOM 673 N N . ARG A 1 94 ? -12.883 -1.403 -2.121 1 93.88 94 ARG A N 1
ATOM 674 C CA . ARG A 1 94 ? -14.062 -1.943 -1.457 1 93.88 94 ARG A CA 1
ATOM 675 C C . ARG A 1 94 ? -14.602 -3.166 -2.195 1 93.88 94 ARG A C 1
ATOM 677 O O . ARG A 1 94 ? -14.906 -4.188 -1.575 1 93.88 94 ARG A O 1
ATOM 684 N N . ALA A 1 95 ? -14.672 -3.051 -3.477 1 93.31 95 ALA A N 1
ATOM 685 C CA . ALA A 1 95 ? -15.188 -4.152 -4.289 1 93.31 95 ALA A CA 1
ATOM 686 C C . ALA A 1 95 ? -14.266 -5.367 -4.207 1 93.31 95 ALA A C 1
ATOM 688 O O . ALA A 1 95 ? -14.742 -6.504 -4.109 1 93.31 95 ALA A O 1
ATOM 689 N N . SER A 1 96 ? -13 -5.133 -4.234 1 93.31 96 SER A N 1
ATOM 690 C CA . SER A 1 96 ? -12.039 -6.227 -4.195 1 93.31 96 SER A CA 1
ATOM 691 C C . SER A 1 96 ? -12.078 -6.945 -2.85 1 93.31 96 SER A C 1
ATOM 693 O O . SER A 1 96 ? -11.992 -8.172 -2.795 1 93.31 96 SER A O 1
ATOM 695 N N . VAL A 1 97 ? -12.117 -6.219 -1.77 1 93 97 VAL A N 1
ATOM 696 C CA . VAL A 1 97 ? -12.172 -6.805 -0.435 1 93 97 VAL A CA 1
ATOM 697 C C . VAL A 1 97 ? -13.453 -7.617 -0.279 1 93 97 VAL A C 1
ATOM 699 O O . VAL A 1 97 ? -13.438 -8.719 0.274 1 93 97 VAL A O 1
ATOM 702 N N . LYS A 1 98 ? -14.516 -7.082 -0.742 1 87.94 98 LYS A N 1
ATOM 703 C CA . LYS A 1 98 ? -15.789 -7.793 -0.671 1 87.94 98 LYS A CA 1
ATOM 704 C C . LYS A 1 98 ? -15.727 -9.109 -1.437 1 87.94 98 LYS A C 1
ATOM 706 O O . LYS A 1 98 ? -16.25 -10.125 -0.98 1 87.94 98 LYS A O 1
ATOM 711 N N . ALA A 1 99 ? -15.039 -9.117 -2.551 1 82.56 99 ALA A N 1
ATOM 712 C CA . ALA A 1 99 ? -14.938 -10.297 -3.402 1 82.56 99 ALA A CA 1
ATOM 713 C C . ALA A 1 99 ? -14.047 -11.359 -2.76 1 82.56 99 ALA A C 1
ATOM 715 O O . ALA A 1 99 ? -14.266 -12.555 -2.953 1 82.56 99 ALA A O 1
ATOM 716 N N . HIS A 1 100 ? -12.953 -10.852 -2.109 1 76.75 100 HIS A N 1
ATOM 717 C CA . HIS A 1 100 ? -11.961 -11.75 -1.552 1 76.75 100 HIS A CA 1
ATOM 718 C C . HIS A 1 100 ? -12.422 -12.336 -0.22 1 76.75 100 HIS A C 1
ATOM 720 O O . HIS A 1 100 ? -12.109 -13.477 0.105 1 76.75 100 HIS A O 1
ATOM 726 N N . VAL A 1 101 ? -12.766 -11.484 0.726 1 66.69 101 VAL A N 1
ATOM 727 C CA . VAL A 1 101 ? -13.141 -11.938 2.062 1 66.69 101 VAL A CA 1
ATOM 728 C C . VAL A 1 101 ? -14.312 -12.906 1.969 1 66.69 101 VAL A C 1
ATOM 730 O O . VAL A 1 101 ? -15.445 -12.5 1.699 1 66.69 101 VAL A O 1
ATOM 733 N N . GLN A 1 102 ? -14.141 -13.742 1.038 1 52.28 102 GLN A N 1
ATOM 734 C CA . GLN A 1 102 ? -15.141 -14.75 0.7 1 52.28 102 GLN A CA 1
ATOM 735 C C . GLN A 1 102 ? -15.602 -15.5 1.942 1 52.28 102 GLN A C 1
ATOM 737 O O . GLN A 1 102 ? -14.945 -15.461 2.982 1 52.28 102 GLN A O 1
ATOM 742 N N . PRO A 1 103 ? -16.062 -16.766 1.583 1 51.31 103 PRO A N 1
ATOM 743 C CA . PRO A 1 103 ? -17.109 -17.688 2.045 1 51.31 103 PRO A CA 1
ATOM 744 C C . PRO A 1 103 ? -16.797 -18.297 3.406 1 51.31 103 PRO A C 1
ATOM 746 O O . PRO A 1 103 ? -17.719 -18.703 4.133 1 51.31 103 PRO A O 1
ATOM 749 N N . GLY A 1 104 ? -15.438 -18.688 3.582 1 48.06 104 GLY A N 1
ATOM 750 C CA . GLY A 1 104 ? -15.375 -19.656 4.652 1 48.06 104 GLY A CA 1
ATOM 751 C C . GLY A 1 104 ? -15.406 -19.031 6.035 1 48.06 104 GLY A C 1
ATOM 752 O O . GLY A 1 104 ? -15.305 -19.75 7.043 1 48.06 104 GLY A O 1
ATOM 753 N N . ARG A 1 105 ? -14.828 -17.859 6.195 1 51.25 105 ARG A N 1
ATOM 754 C CA . ARG A 1 105 ? -14.961 -17.375 7.562 1 51.25 105 ARG A CA 1
ATOM 755 C C . ARG A 1 105 ? -16.422 -17.125 7.914 1 51.25 105 ARG A C 1
ATOM 757 O O . ARG A 1 105 ? -17.203 -16.703 7.062 1 51.25 105 ARG A O 1
ATOM 764 N N . PRO A 1 106 ? -16.781 -17.688 8.961 1 57.56 106 PRO A N 1
ATOM 765 C CA . PRO A 1 106 ? -18.188 -17.516 9.352 1 57.56 106 PRO A CA 1
ATOM 766 C C . PRO A 1 106 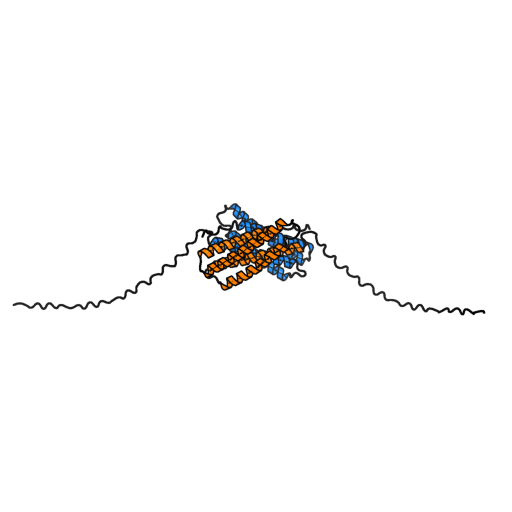? -18.641 -16.062 9.234 1 57.56 106 PRO A C 1
ATOM 768 O O . PRO A 1 106 ? -17.828 -15.141 9.375 1 57.56 106 PRO A O 1
ATOM 771 N N . GLY A 1 107 ? -19.859 -15.727 8.602 1 58.09 107 GLY A N 1
ATOM 772 C CA . GLY A 1 107 ? -20.719 -14.664 8.102 1 58.09 107 GLY A CA 1
ATOM 773 C C . GLY A 1 107 ? -20.453 -13.328 8.773 1 58.09 107 GLY A C 1
ATOM 774 O O . GLY A 1 107 ? -20.266 -12.32 8.102 1 58.09 107 GLY A O 1
ATOM 775 N N . ALA A 1 108 ? -20.297 -13.258 10.117 1 58.34 108 ALA A N 1
ATOM 776 C CA . ALA A 1 108 ? -20.266 -11.961 10.797 1 58.34 108 ALA A CA 1
ATOM 777 C C . ALA A 1 108 ? -18.875 -11.352 10.773 1 58.34 108 ALA A C 1
ATOM 779 O O . ALA A 1 108 ? -18.719 -10.141 10.57 1 58.34 108 ALA A O 1
ATOM 780 N N . ALA A 1 109 ? -17.922 -12.281 10.875 1 66.81 109 ALA A N 1
ATOM 781 C CA . ALA A 1 109 ? -16.562 -11.758 10.953 1 66.81 109 ALA A CA 1
ATOM 782 C C . ALA A 1 109 ? -16.141 -11.156 9.617 1 66.81 109 ALA A C 1
ATOM 784 O O . ALA A 1 109 ? -15.484 -10.109 9.586 1 66.81 109 ALA A O 1
ATOM 785 N N . GLN A 1 110 ? -16.578 -11.719 8.641 1 69 110 GLN A N 1
ATOM 786 C CA . GLN A 1 110 ? -16.25 -11.203 7.316 1 69 110 GLN A CA 1
ATOM 787 C C . GLN A 1 110 ? -16.938 -9.867 7.059 1 69 110 GLN A C 1
ATOM 789 O O . GLN A 1 110 ? -16.344 -8.945 6.504 1 69 110 GLN A O 1
ATOM 794 N N . ARG A 1 111 ? -18.141 -9.922 7.496 1 71.31 111 ARG A N 1
ATOM 795 C CA . ARG A 1 111 ? -18.906 -8.688 7.32 1 71.31 111 ARG A CA 1
ATOM 796 C C . ARG A 1 111 ? -18.266 -7.535 8.086 1 71.31 111 ARG A C 1
ATOM 798 O O . ARG A 1 111 ? -18.234 -6.402 7.602 1 71.31 111 ARG A O 1
ATOM 805 N N . ASP A 1 112 ? -17.719 -7.938 9.109 1 84.94 112 ASP A N 1
ATOM 806 C CA . ASP A 1 112 ? -17.109 -6.898 9.938 1 84.94 112 ASP A CA 1
ATOM 807 C C . ASP A 1 112 ? -15.844 -6.355 9.281 1 84.94 112 ASP A C 1
ATOM 809 O O . ASP A 1 112 ? -15.594 -5.148 9.305 1 84.94 112 ASP A O 1
ATOM 813 N N . LEU A 1 113 ? -15.148 -7.27 8.602 1 87.06 113 LEU A N 1
ATOM 814 C CA . LEU A 1 113 ? -13.914 -6.836 7.957 1 87.06 113 LEU A CA 1
ATOM 815 C C . LEU A 1 113 ? -14.203 -5.914 6.781 1 87.06 113 LEU A C 1
ATOM 817 O O . LEU A 1 113 ? -13.531 -4.902 6.594 1 87.06 113 LEU A O 1
ATOM 821 N N . VAL A 1 114 ? -15.203 -6.25 6.016 1 89.88 114 VAL A N 1
ATOM 822 C CA . VAL A 1 114 ? -15.609 -5.426 4.879 1 89.88 114 VAL A CA 1
ATOM 823 C C . VAL A 1 114 ? -16.109 -4.07 5.375 1 89.88 114 VAL A C 1
ATOM 825 O O . VAL A 1 114 ? -15.773 -3.029 4.805 1 89.88 114 VAL A O 1
ATOM 828 N N . ALA A 1 115 ? -16.875 -4.094 6.473 1 91.69 115 ALA A N 1
ATOM 829 C CA . ALA A 1 115 ? -17.406 -2.859 7.051 1 91.69 115 ALA A CA 1
ATOM 830 C C . ALA A 1 115 ? -16.281 -1.976 7.582 1 91.69 115 ALA A C 1
ATOM 832 O O . ALA A 1 115 ? -16.344 -0.749 7.469 1 91.69 115 ALA A O 1
ATOM 833 N N . ASP A 1 116 ? -15.305 -2.621 8.148 1 93.5 116 ASP A N 1
ATOM 834 C CA . ASP A 1 116 ? -14.18 -1.856 8.672 1 93.5 116 ASP A CA 1
ATOM 835 C C . ASP A 1 116 ? -13.43 -1.146 7.547 1 93.5 116 ASP A C 1
ATOM 837 O O . ASP A 1 116 ? -13.078 0.027 7.676 1 93.5 116 ASP A O 1
ATOM 841 N N . VAL A 1 117 ? -13.211 -1.881 6.48 1 94.94 117 VAL A N 1
ATOM 842 C CA . VAL A 1 117 ? -12.539 -1.271 5.336 1 94.94 117 VAL A CA 1
ATOM 843 C C . VAL A 1 117 ? -13.383 -0.113 4.805 1 94.94 117 VAL A C 1
ATOM 845 O O . VAL A 1 117 ? -12.852 0.963 4.512 1 94.94 117 VAL A O 1
ATOM 848 N N . GLN A 1 118 ? -14.641 -0.291 4.727 1 94.88 118 GLN A N 1
ATOM 849 C CA . GLN A 1 118 ? -15.547 0.747 4.238 1 94.88 118 GLN A CA 1
ATOM 850 C C . GLN A 1 118 ? -15.492 1.986 5.125 1 94.88 118 GLN A C 1
ATOM 852 O O . GLN A 1 118 ? -15.43 3.113 4.629 1 94.88 118 GLN A O 1
ATOM 857 N N . LYS A 1 119 ? -15.469 1.771 6.355 1 96.44 119 LYS A N 1
ATOM 858 C CA . LYS A 1 119 ? -15.438 2.879 7.305 1 96.44 119 LYS A CA 1
ATOM 859 C C . LYS A 1 119 ? -14.172 3.719 7.125 1 96.44 119 LYS A C 1
ATOM 861 O O . LYS A 1 119 ? -14.242 4.949 7.098 1 96.44 119 LYS A O 1
ATOM 866 N N . VAL A 1 120 ? -13.086 3.062 7.004 1 96.88 120 VAL A N 1
ATOM 867 C CA . VAL A 1 120 ? -11.82 3.783 6.906 1 96.88 120 VAL A CA 1
ATOM 868 C C . VAL A 1 120 ? -11.742 4.516 5.566 1 96.88 120 VAL A C 1
ATOM 870 O O . VAL A 1 120 ? -11.289 5.66 5.504 1 96.88 120 VAL A O 1
ATOM 873 N N . VAL A 1 121 ? -12.172 3.883 4.535 1 97.12 121 VAL A N 1
ATOM 874 C CA . VAL A 1 121 ? -12.164 4.5 3.213 1 97.12 121 VAL A CA 1
ATOM 875 C C . VAL A 1 121 ? -13.078 5.719 3.205 1 97.12 121 VAL A C 1
ATOM 877 O O . VAL A 1 121 ? -12.719 6.77 2.666 1 97.12 121 VAL A O 1
ATOM 880 N N . ASP A 1 122 ? -14.242 5.594 3.828 1 96.75 122 ASP A N 1
ATOM 881 C CA . ASP A 1 122 ? -15.164 6.723 3.922 1 96.75 122 ASP A CA 1
ATOM 882 C C . ASP A 1 122 ? -14.547 7.879 4.703 1 96.75 122 ASP A C 1
ATOM 884 O O . ASP A 1 122 ? -14.68 9.039 4.316 1 96.75 122 ASP A O 1
ATOM 888 N N . GLN A 1 123 ? -13.883 7.547 5.699 1 96.94 123 GLN A N 1
ATOM 889 C CA . GLN A 1 123 ? -13.227 8.57 6.508 1 96.94 123 GLN A CA 1
ATOM 890 C C . GLN A 1 123 ? -12.125 9.273 5.715 1 96.94 123 GLN A C 1
ATOM 892 O O . GLN A 1 123 ? -11.984 10.492 5.789 1 96.94 123 GLN A O 1
ATOM 897 N N . LEU A 1 124 ? -11.336 8.516 5.008 1 97.56 124 LEU A N 1
ATOM 898 C CA . LEU A 1 124 ? -10.281 9.086 4.172 1 97.56 124 LEU A CA 1
ATOM 899 C C . LEU A 1 124 ? -10.859 10.094 3.184 1 97.56 124 LEU A C 1
ATOM 901 O O . LEU A 1 124 ? -10.336 11.195 3.041 1 97.56 124 LEU A O 1
ATOM 905 N N . VAL A 1 125 ? -11.938 9.703 2.49 1 96.44 125 VAL A N 1
ATOM 906 C CA . VAL A 1 125 ? -12.57 10.57 1.508 1 96.44 125 VAL A CA 1
ATOM 907 C C . VAL A 1 125 ? -13.109 11.828 2.195 1 96.44 125 VAL A C 1
ATOM 909 O O . VAL A 1 125 ? -12.938 12.938 1.688 1 96.44 125 VAL A O 1
ATOM 912 N N . LYS A 1 126 ? -13.664 11.672 3.359 1 97.12 126 LYS A N 1
ATOM 913 C CA . LYS A 1 126 ? -14.172 12.805 4.129 1 97.12 126 LYS A CA 1
ATOM 914 C C . LYS A 1 126 ? -13.039 13.742 4.531 1 97.12 126 LYS A C 1
ATOM 916 O O . LYS A 1 126 ? -13.164 14.961 4.391 1 97.12 126 LYS A O 1
ATOM 921 N N . ASP A 1 127 ? -12 13.195 5.031 1 96.38 127 ASP A N 1
ATOM 922 C CA . ASP A 1 127 ? -10.883 14.016 5.496 1 96.38 127 ASP A CA 1
ATOM 923 C C . ASP A 1 127 ? -10.211 14.734 4.328 1 96.38 127 ASP A C 1
ATOM 925 O O . ASP A 1 127 ? -9.75 15.867 4.473 1 96.38 127 ASP A O 1
ATOM 929 N N . LEU A 1 128 ? -10.172 14.062 3.217 1 97.19 128 LEU A N 1
ATOM 930 C CA . LEU A 1 128 ? -9.641 14.711 2.025 1 97.19 128 LEU A CA 1
ATOM 931 C C . LEU A 1 128 ? -10.508 15.898 1.618 1 97.19 128 LEU A C 1
ATOM 933 O O . LEU A 1 128 ? -9.992 16.953 1.262 1 97.19 128 LEU A O 1
ATOM 937 N N . ASN A 1 129 ? -11.781 15.75 1.651 1 96.94 129 ASN A N 1
ATOM 938 C CA . ASN A 1 129 ? -12.695 16.844 1.351 1 96.94 129 ASN A CA 1
ATOM 939 C C . ASN A 1 129 ? -12.484 18.031 2.303 1 96.94 129 ASN A C 1
ATOM 941 O O . ASN A 1 129 ? -12.453 19.188 1.874 1 96.94 129 ASN A O 1
ATOM 945 N N . GLN A 1 130 ? -12.336 17.719 3.545 1 97 130 GLN A N 1
ATOM 946 C CA . GLN A 1 130 ? -12.102 18.75 4.539 1 97 130 GLN A CA 1
ATOM 947 C C . GLN A 1 130 ? -10.789 19.484 4.273 1 97 130 GLN A C 1
ATOM 949 O O . GLN A 1 130 ? -10.719 20.703 4.395 1 97 130 GLN A O 1
ATOM 954 N N . ALA A 1 131 ? -9.781 18.703 3.932 1 97.12 131 ALA A N 1
ATOM 955 C CA . ALA A 1 131 ? -8.484 19.312 3.643 1 97.12 131 ALA A CA 1
ATOM 956 C C . ALA A 1 131 ? -8.578 20.297 2.486 1 97.12 131 ALA A C 1
ATOM 958 O O . ALA A 1 131 ? -7.992 21.391 2.535 1 97.12 131 ALA A O 1
ATOM 959 N N . LEU A 1 132 ? -9.336 19.938 1.462 1 97.06 132 LEU A N 1
ATOM 960 C CA . LEU A 1 132 ? -9.484 20.812 0.304 1 97.06 132 LEU A CA 1
ATOM 961 C C . LEU A 1 132 ? -10.273 22.062 0.667 1 97.06 132 LEU A C 1
ATOM 963 O O . LEU A 1 132 ? -9.984 23.156 0.165 1 97.06 132 LEU A O 1
ATOM 967 N N . MET A 1 133 ? -11.211 21.922 1.562 1 96.69 133 MET A N 1
ATOM 968 C CA . MET A 1 133 ? -11.977 23.078 2.043 1 96.69 133 MET A CA 1
ATOM 969 C C . MET A 1 133 ? -11.086 24.016 2.848 1 96.69 133 MET A C 1
ATOM 971 O O . MET A 1 133 ? -11.133 25.234 2.658 1 96.69 133 MET A O 1
ATOM 975 N N . ASP A 1 134 ? -10.305 23.453 3.65 1 95.69 134 ASP A N 1
ATOM 976 C CA . ASP A 1 134 ? -9.398 24.266 4.457 1 95.69 134 ASP A CA 1
ATOM 977 C C . ASP A 1 134 ? -8.352 24.953 3.59 1 95.69 134 ASP A C 1
ATOM 979 O O . ASP A 1 134 ? -7.973 26.094 3.846 1 95.69 134 ASP A O 1
ATOM 983 N N . LEU A 1 135 ? -7.879 24.203 2.617 1 95.56 135 LEU A N 1
ATOM 984 C CA . LEU A 1 135 ? -6.938 24.797 1.681 1 95.56 135 LEU A CA 1
ATOM 985 C C . LEU A 1 135 ? -7.562 26 0.969 1 95.56 135 LEU A C 1
ATOM 987 O O . LEU A 1 135 ? -6.953 27.062 0.877 1 95.56 135 LEU A O 1
ATOM 991 N N . ALA A 1 136 ? -8.773 25.875 0.504 1 94.25 136 ALA A N 1
ATOM 992 C CA . ALA A 1 136 ? -9.484 26.938 -0.207 1 94.25 136 ALA A CA 1
ATOM 993 C C . ALA A 1 136 ? -9.734 28.125 0.704 1 94.25 136 ALA A C 1
ATOM 995 O O . ALA A 1 136 ? -9.75 29.281 0.245 1 94.25 136 ALA A O 1
ATOM 996 N N . ALA A 1 137 ? -9.859 27.875 2.023 1 94.94 137 ALA A N 1
ATOM 997 C CA . ALA A 1 137 ? -10.141 28.922 3.006 1 94.94 137 ALA A CA 1
ATOM 998 C C . ALA A 1 137 ? -8.852 29.5 3.588 1 94.94 137 ALA A C 1
ATOM 1000 O O . ALA A 1 137 ? -8.891 30.359 4.461 1 94.94 137 ALA A O 1
ATOM 1001 N N . ALA A 1 138 ? -7.711 28.922 3.146 1 91.94 138 ALA A N 1
ATOM 1002 C CA . ALA A 1 138 ? -6.402 29.344 3.643 1 91.94 138 ALA A CA 1
ATOM 1003 C C . ALA A 1 138 ? -6.297 29.125 5.152 1 91.94 138 ALA A C 1
ATOM 1005 O O . ALA A 1 138 ? -5.68 29.938 5.852 1 91.94 138 ALA A O 1
ATOM 1006 N N . ASN A 1 139 ? -7.031 28.172 5.625 1 91.62 139 ASN A N 1
ATOM 1007 C CA . ASN A 1 139 ? -6.926 27.75 7.023 1 91.62 139 ASN A CA 1
ATOM 1008 C C . ASN A 1 139 ? -5.699 26.875 7.258 1 91.62 139 ASN A C 1
ATOM 1010 O O . ASN A 1 139 ? -5.805 25.656 7.289 1 91.62 139 ASN A O 1
ATOM 1014 N N . VAL A 1 140 ? -4.609 27.453 7.523 1 86.06 140 VAL A N 1
ATOM 1015 C CA . VAL A 1 140 ? -3.309 26.781 7.555 1 86.06 140 VAL A CA 1
ATOM 1016 C C . VAL A 1 140 ? -3.271 25.781 8.703 1 86.06 140 VAL A C 1
ATOM 1018 O O . VAL A 1 140 ? -2.762 24.656 8.539 1 86.06 140 VAL A O 1
ATOM 1021 N N . LEU A 1 141 ? -3.799 26.188 9.875 1 87.38 141 LEU A N 1
ATOM 1022 C CA . LEU A 1 141 ? -3.787 25.297 11.023 1 87.38 141 LEU A CA 1
ATOM 1023 C C . LEU A 1 141 ? -4.695 24.094 10.773 1 87.38 141 LEU A C 1
ATOM 1025 O O . LEU A 1 141 ? -4.328 22.953 11.078 1 87.38 141 LEU A O 1
ATOM 1029 N N . GLY A 1 142 ? -5.863 24.406 10.25 1 91.25 142 GLY A N 1
ATOM 1030 C CA . GLY A 1 142 ? -6.762 23.312 9.906 1 91.25 142 GLY A CA 1
ATOM 1031 C C . GLY A 1 142 ? -6.172 22.344 8.891 1 91.25 142 GLY A C 1
ATOM 1032 O O . GLY A 1 142 ? -6.363 21.125 8.992 1 91.25 142 GLY A O 1
ATOM 1033 N N . LEU A 1 143 ? -5.418 22.844 7.914 1 92.31 143 LEU A N 1
ATOM 1034 C CA . LEU A 1 143 ? -4.824 22.031 6.855 1 92.31 143 LEU A CA 1
ATOM 1035 C C . LEU A 1 143 ? -3.764 21.094 7.426 1 92.31 143 LEU A C 1
ATOM 1037 O O . LEU A 1 143 ? -3.693 19.922 7.039 1 92.31 143 LEU A O 1
ATOM 10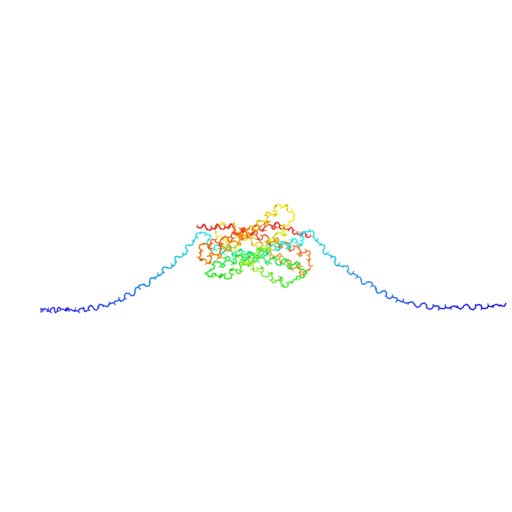41 N N . ALA A 1 144 ? -2.994 21.578 8.312 1 89.19 144 ALA A N 1
ATOM 1042 C CA . ALA A 1 144 ? -1.974 20.734 8.938 1 89.19 144 ALA A CA 1
ATOM 1043 C C . ALA A 1 144 ? -2.607 19.578 9.695 1 89.19 144 ALA A C 1
ATOM 1045 O O . ALA A 1 144 ? -2.125 18.438 9.625 1 89.19 144 ALA A O 1
ATOM 1046 N N . ALA A 1 145 ? -3.648 19.875 10.398 1 90.94 145 ALA A N 1
ATOM 1047 C CA . ALA A 1 145 ? -4.367 18.828 11.125 1 90.94 145 ALA A CA 1
ATOM 1048 C C . ALA A 1 145 ? -4.969 17.812 10.156 1 90.94 145 ALA A C 1
ATOM 1050 O O . ALA A 1 145 ? -4.945 16.609 10.43 1 90.94 145 ALA A O 1
ATOM 1051 N N . ASP A 1 146 ? -5.484 18.344 9.086 1 93.94 146 ASP A N 1
ATOM 1052 C CA . ASP A 1 146 ? -6.113 17.469 8.102 1 93.94 146 ASP A CA 1
ATOM 1053 C C . ASP A 1 146 ? -5.098 16.5 7.492 1 93.94 146 ASP A C 1
ATOM 1055 O O . ASP A 1 146 ? -5.398 15.328 7.289 1 93.94 146 ASP A O 1
ATOM 1059 N N . VAL A 1 147 ? -3.904 16.984 7.141 1 94.56 147 VAL A N 1
ATOM 1060 C CA . VAL A 1 147 ? -2.877 16.141 6.551 1 94.56 147 VAL A CA 1
ATOM 1061 C C . VAL A 1 147 ? -2.498 15.031 7.535 1 94.56 147 VAL A C 1
ATOM 1063 O O . VAL A 1 147 ? -2.301 13.883 7.137 1 94.56 147 VAL A O 1
ATOM 1066 N N . THR A 1 148 ? -2.473 15.328 8.766 1 93 148 THR A N 1
ATOM 1067 C CA . THR A 1 148 ? -2.189 14.328 9.789 1 93 148 THR A CA 1
ATOM 1068 C C . THR A 1 148 ? -3.295 13.281 9.852 1 93 148 THR A C 1
ATOM 1070 O O . THR A 1 148 ? -3.02 12.086 9.984 1 93 148 THR A O 1
ATOM 1073 N N . LYS A 1 149 ? -4.477 13.742 9.758 1 93.44 149 LYS A N 1
ATOM 1074 C CA . LYS A 1 149 ? -5.598 12.805 9.742 1 93.44 149 LYS A CA 1
ATOM 1075 C C . LYS A 1 149 ? -5.527 11.883 8.531 1 93.44 149 LYS A C 1
ATOM 1077 O O . LYS A 1 149 ? -5.781 10.68 8.641 1 93.44 149 LYS A O 1
ATOM 1082 N N . ILE A 1 150 ? -5.207 12.5 7.355 1 95.94 150 ILE A N 1
ATOM 1083 C CA . ILE A 1 150 ? -5.094 11.711 6.133 1 95.94 150 ILE A CA 1
ATOM 1084 C C . ILE A 1 150 ? -4.031 10.633 6.309 1 95.94 150 ILE A C 1
ATOM 1086 O O . ILE A 1 150 ? -4.25 9.469 5.949 1 95.94 150 ILE A O 1
ATOM 1090 N N . LEU A 1 151 ? -2.91 10.977 6.883 1 95.44 151 LEU A N 1
ATOM 1091 C CA . LEU A 1 151 ? -1.879 9.984 7.164 1 95.44 151 LEU A CA 1
ATOM 1092 C C . LEU A 1 151 ? -2.41 8.898 8.094 1 95.44 151 LEU A C 1
ATOM 1094 O O . LEU A 1 151 ? -2.184 7.711 7.855 1 95.44 151 LEU A O 1
ATOM 1098 N N . GLY A 1 152 ? -3.1 9.336 9.141 1 94.31 152 GLY A N 1
ATOM 1099 C CA . GLY A 1 152 ? -3.705 8.367 10.039 1 94.31 152 GLY A CA 1
ATOM 1100 C C . GLY A 1 152 ? -4.66 7.422 9.344 1 94.31 152 GLY A C 1
ATOM 1101 O O . GLY A 1 152 ? -4.652 6.219 9.609 1 94.31 152 GLY A O 1
ATOM 1102 N N . ASP A 1 153 ? -5.477 7.922 8.484 1 96.19 153 ASP A N 1
ATOM 1103 C CA . ASP A 1 153 ? -6.43 7.102 7.742 1 96.19 153 ASP A CA 1
ATOM 1104 C C . ASP A 1 153 ? -5.707 6.086 6.863 1 96.19 153 ASP A C 1
ATOM 1106 O O . ASP A 1 153 ? -6.117 4.926 6.777 1 96.19 153 ASP A O 1
ATOM 1110 N N . LEU A 1 154 ? -4.656 6.578 6.152 1 97.44 154 LEU A N 1
ATOM 1111 C CA . LEU A 1 154 ? -3.891 5.68 5.293 1 97.44 154 LEU A CA 1
ATOM 1112 C C . LEU A 1 154 ? -3.268 4.551 6.105 1 97.44 154 LEU A C 1
ATOM 1114 O O . LEU A 1 154 ? -3.283 3.393 5.68 1 97.44 154 LEU A O 1
ATOM 1118 N N . GLN A 1 155 ? -2.771 4.816 7.273 1 95.25 155 GLN A N 1
ATOM 1119 C CA . GLN A 1 155 ? -2.193 3.797 8.141 1 95.25 155 GLN A CA 1
ATOM 1120 C C . GLN A 1 155 ? -3.262 2.834 8.648 1 95.25 155 GLN A C 1
ATOM 1122 O O . GLN A 1 155 ? -3.031 1.625 8.719 1 95.25 155 GLN A O 1
ATOM 1127 N N . GLN A 1 156 ? -4.367 3.4 8.992 1 95.44 156 GLN A N 1
ATOM 1128 C CA . GLN A 1 156 ? -5.469 2.541 9.422 1 95.44 156 GLN A CA 1
ATOM 1129 C C . GLN A 1 156 ? -5.902 1.603 8.305 1 95.44 156 GLN A C 1
ATOM 1131 O O . GLN A 1 156 ? -6.199 0.431 8.547 1 95.44 156 GLN A O 1
ATOM 1136 N N . LEU A 1 157 ? -5.941 2.172 7.117 1 96.94 157 LEU A N 1
ATOM 1137 C CA . LEU A 1 157 ? -6.328 1.369 5.961 1 96.94 157 LEU A CA 1
ATOM 1138 C C . LEU A 1 157 ? -5.375 0.196 5.77 1 96.94 157 LEU A C 1
ATOM 1140 O O . LEU A 1 157 ? -5.809 -0.924 5.492 1 96.94 157 LEU A O 1
ATOM 1144 N N . LEU A 1 158 ? -4.07 0.453 5.926 1 96.12 158 LEU A N 1
ATOM 1145 C CA . LEU A 1 158 ? -3.076 -0.613 5.883 1 96.12 158 LEU A CA 1
ATOM 1146 C C . LEU A 1 158 ? -3.43 -1.727 6.863 1 96.12 158 LEU A C 1
ATOM 1148 O O . LEU A 1 158 ? -3.402 -2.906 6.504 1 96.12 158 LEU A O 1
ATOM 1152 N N . GLY A 1 159 ? -3.811 -1.334 8.016 1 93.44 159 GLY A N 1
ATOM 1153 C CA . GLY A 1 159 ? -4.098 -2.299 9.062 1 93.44 159 GLY A CA 1
ATOM 1154 C C . GLY A 1 159 ? -5.324 -3.143 8.773 1 93.44 159 GLY A C 1
ATOM 1155 O O . GLY A 1 159 ? -5.277 -4.371 8.883 1 93.44 159 GLY A O 1
ATOM 1156 N N . VAL A 1 160 ? -6.367 -2.475 8.406 1 94.44 160 VAL A N 1
ATOM 1157 C CA . VAL A 1 160 ? -7.629 -3.191 8.25 1 94.44 160 VAL A CA 1
ATOM 1158 C C . VAL A 1 160 ? -7.574 -4.074 7.008 1 94.44 160 VAL A C 1
ATOM 1160 O O . VAL A 1 160 ? -8.172 -5.156 6.977 1 94.44 160 VAL A O 1
ATOM 1163 N N . VAL A 1 161 ? -6.902 -3.619 5.938 1 95.12 161 VAL A N 1
ATOM 1164 C CA . VAL A 1 161 ? -6.812 -4.43 4.727 1 95.12 161 VAL A CA 1
ATOM 1165 C C . VAL A 1 161 ? -5.902 -5.629 4.977 1 95.12 161 VAL A C 1
ATOM 1167 O O . VAL A 1 161 ? -6.156 -6.727 4.469 1 95.12 161 VAL A O 1
ATOM 1170 N N . LEU A 1 162 ? -4.84 -5.438 5.727 1 93.12 162 LEU A N 1
ATOM 1171 C CA . LEU A 1 162 ? -3.994 -6.57 6.094 1 93.12 162 LEU A CA 1
ATOM 1172 C C . LEU A 1 162 ? -4.809 -7.645 6.812 1 93.12 162 LEU A C 1
ATOM 1174 O O . LEU A 1 162 ? -4.652 -8.836 6.531 1 93.12 162 LEU A O 1
ATOM 1178 N N . GLN A 1 163 ? -5.656 -7.23 7.66 1 90.06 163 GLN A N 1
ATOM 1179 C CA . GLN A 1 163 ? -6.527 -8.172 8.359 1 90.06 163 GLN A CA 1
ATOM 1180 C C . GLN A 1 163 ? -7.469 -8.875 7.391 1 90.06 163 GLN A C 1
ATOM 1182 O O . GLN A 1 163 ? -7.707 -10.078 7.512 1 90.06 163 GLN A O 1
ATOM 1187 N N . ALA A 1 164 ? -7.988 -8.117 6.473 1 90.38 164 ALA A N 1
ATOM 1188 C CA . ALA A 1 164 ? -8.93 -8.664 5.496 1 90.38 164 ALA A CA 1
ATOM 1189 C C . ALA A 1 164 ? -8.25 -9.68 4.59 1 90.38 164 ALA A C 1
ATOM 1191 O O . ALA A 1 164 ? -8.883 -10.633 4.133 1 90.38 164 ALA A O 1
ATOM 1192 N N . LEU A 1 165 ? -6.965 -9.414 4.312 1 89.94 165 LEU A N 1
ATOM 1193 C CA . LEU A 1 165 ? -6.211 -10.312 3.441 1 89.94 165 LEU A CA 1
ATOM 1194 C C . LEU A 1 165 ? -5.945 -11.641 4.133 1 89.94 165 LEU A C 1
ATOM 1196 O O . LEU A 1 165 ? -5.746 -12.664 3.471 1 89.94 165 LEU A O 1
ATOM 1200 N N . GLY A 1 166 ? -5.961 -11.617 5.457 1 82.62 166 GLY A N 1
ATOM 1201 C CA . GLY A 1 166 ? -5.715 -12.844 6.188 1 82.62 166 GLY A CA 1
ATOM 1202 C C . GLY A 1 166 ? -4.297 -13.359 6.039 1 82.62 166 GLY A C 1
ATOM 1203 O O . GLY A 1 166 ? -3.416 -12.633 5.566 1 82.62 166 GLY A O 1
ATOM 1204 N N . ALA A 1 167 ? -4.121 -14.508 6.453 1 74.75 167 ALA A N 1
ATOM 1205 C CA . ALA A 1 167 ? -2.795 -15.125 6.387 1 74.75 167 ALA A CA 1
ATOM 1206 C C . ALA A 1 167 ? -2.461 -15.555 4.965 1 74.75 167 ALA A C 1
ATOM 1208 O O . ALA A 1 167 ? -3.346 -15.969 4.211 1 74.75 167 ALA A O 1
ATOM 1209 N N . PRO A 1 168 ? -1.216 -15.164 4.617 1 68.25 168 PRO A N 1
ATOM 1210 C CA . PRO A 1 168 ? -0.842 -15.648 3.285 1 68.25 168 PRO A CA 1
ATOM 1211 C C . PRO A 1 168 ? -1.054 -17.156 3.121 1 68.25 168 PRO A C 1
ATOM 1213 O O . PRO A 1 168 ? -0.901 -17.906 4.086 1 68.25 168 PRO A O 1
ATOM 1216 N N . ALA A 1 169 ? -1.63 -17.469 1.987 1 56.78 169 ALA A N 1
ATOM 1217 C CA . ALA A 1 169 ? -1.804 -18.891 1.686 1 56.78 169 ALA A CA 1
ATOM 1218 C C . ALA A 1 169 ? -0.46 -19.609 1.656 1 56.78 169 ALA A C 1
ATOM 1220 O O . ALA A 1 169 ? 0.561 -19.016 1.293 1 56.78 169 ALA A O 1
ATOM 1221 N N . ALA A 1 170 ? -0.385 -20.688 2.467 1 55.47 170 ALA A N 1
ATOM 1222 C CA . ALA A 1 170 ? 0.817 -21.516 2.41 1 55.47 170 ALA A CA 1
ATOM 1223 C C . ALA A 1 170 ? 1.138 -21.906 0.974 1 55.47 170 ALA A C 1
ATOM 1225 O O . ALA A 1 170 ? 0.231 -22.109 0.162 1 55.47 170 ALA A O 1
ATOM 1226 N N . ALA A 1 171 ? 2.4 -21.453 0.504 1 53.38 171 ALA A N 1
ATOM 1227 C CA . ALA A 1 171 ? 2.818 -21.875 -0.833 1 53.38 171 ALA A CA 1
ATOM 1228 C C . ALA A 1 171 ? 2.527 -23.359 -1.064 1 53.38 171 ALA A C 1
ATOM 1230 O O . ALA A 1 171 ? 2.627 -24.172 -0.141 1 53.38 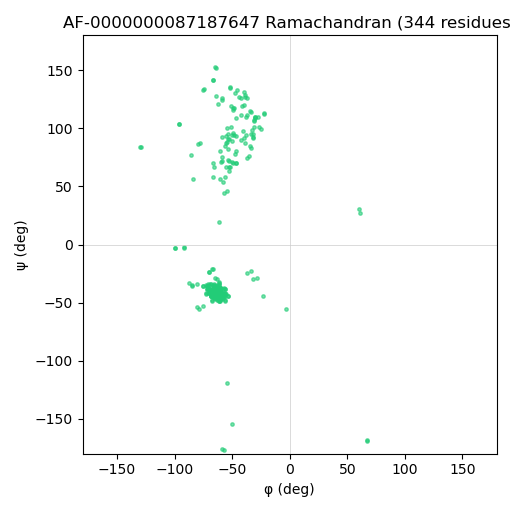171 ALA A O 1
ATOM 1231 N N . PRO A 1 172 ? 1.812 -23.625 -2.182 1 48.75 172 PRO A N 1
ATOM 1232 C CA . PRO A 1 172 ? 1.601 -25.047 -2.453 1 48.75 172 PRO A CA 1
ATOM 1233 C C . PRO A 1 172 ? 2.889 -25.859 -2.361 1 48.75 172 PRO A C 1
ATOM 1235 O O . PRO A 1 172 ? 3.973 -25.344 -2.635 1 48.75 172 PRO A O 1
ATOM 1238 N N . ALA A 1 173 ? 2.941 -26.812 -1.419 1 45 173 ALA A N 1
ATOM 1239 C CA . ALA A 1 173 ? 4.055 -27.75 -1.355 1 45 173 ALA A CA 1
ATOM 1240 C C . ALA A 1 173 ? 4.5 -28.172 -2.754 1 45 173 ALA A C 1
ATOM 1242 O O . ALA A 1 173 ? 3.684 -28.281 -3.672 1 45 173 ALA A O 1
ATOM 1243 N N . PRO A 1 174 ? 5.875 -27.984 -2.965 1 42.31 174 PRO A N 1
ATOM 1244 C CA . PRO A 1 174 ? 6.305 -28.609 -4.223 1 42.31 174 PRO A CA 1
ATOM 1245 C C . PRO A 1 174 ? 5.676 -29.969 -4.461 1 42.31 174 PRO A C 1
ATOM 1247 O O . PRO A 1 174 ? 5.305 -30.656 -3.504 1 42.31 174 PRO A O 1
ATOM 1250 N N . MET B 1 1 ? 53.219 94.938 23.766 1 23.69 1 MET B N 1
ATOM 1251 C CA . MET B 1 1 ? 52.469 94.125 24.688 1 23.69 1 MET B CA 1
ATOM 1252 C C . MET B 1 1 ? 51.062 93.875 24.188 1 23.69 1 MET B C 1
ATOM 1254 O O . MET B 1 1 ? 50.562 92.75 24.234 1 23.69 1 MET B O 1
ATOM 1258 N N . ARG B 1 2 ? 50.25 94.875 24.109 1 28.94 2 ARG B N 1
ATOM 1259 C CA . ARG B 1 2 ? 48.844 94.938 24.422 1 28.94 2 ARG B CA 1
ATOM 1260 C C . ARG B 1 2 ? 48 94.5 23.234 1 28.94 2 ARG B C 1
ATOM 1262 O O . ARG B 1 2 ? 47.969 95.188 22.188 1 28.94 2 ARG B O 1
ATOM 1269 N N . ILE B 1 3 ? 47.938 93.188 23.031 1 31.5 3 ILE B N 1
ATOM 1270 C CA . ILE B 1 3 ? 47.562 92.25 21.969 1 31.5 3 ILE B CA 1
ATOM 1271 C C . ILE B 1 3 ? 46.062 92.375 21.734 1 31.5 3 ILE B C 1
ATOM 1273 O O . ILE B 1 3 ? 45.25 92.062 22.609 1 31.5 3 ILE B O 1
ATOM 1277 N N . SER B 1 4 ? 45.688 93.562 21.141 1 31.89 4 SER B N 1
ATOM 1278 C CA . SER B 1 4 ? 44.25 93.875 20.906 1 31.89 4 SER B CA 1
ATOM 1279 C C . SER B 1 4 ? 43.531 92.688 20.234 1 31.89 4 SER B C 1
ATOM 1281 O O . SER B 1 4 ? 43.938 92.25 19.172 1 31.89 4 SER B O 1
ATOM 1283 N N . ARG B 1 5 ? 42.938 91.875 21.047 1 31.19 5 ARG B N 1
ATOM 1284 C CA . ARG B 1 5 ? 42.219 90.562 20.984 1 31.19 5 ARG B CA 1
ATOM 1285 C C . ARG B 1 5 ? 41 90.688 20.078 1 31.19 5 ARG B C 1
ATOM 1287 O O . ARG B 1 5 ? 40 91.312 20.438 1 31.19 5 ARG B O 1
ATOM 1294 N N . THR B 1 6 ? 41.281 91.125 18.812 1 33.41 6 THR B N 1
ATOM 1295 C CA . THR B 1 6 ? 40.219 91.375 17.844 1 33.41 6 THR B CA 1
ATOM 1296 C C . THR B 1 6 ? 39.281 90.188 17.812 1 33.41 6 THR B C 1
ATOM 1298 O O . THR B 1 6 ? 39.688 89 17.656 1 33.41 6 THR B O 1
ATOM 1301 N N . THR B 1 7 ? 38.156 90.25 18.562 1 28.36 7 THR B N 1
ATOM 1302 C CA . THR B 1 7 ? 37 89.375 18.859 1 28.36 7 THR B CA 1
ATOM 1303 C C . THR B 1 7 ? 36.312 88.938 17.578 1 28.36 7 THR B C 1
ATOM 1305 O O . THR B 1 7 ? 35.844 89.75 16.781 1 28.36 7 THR B O 1
ATOM 1308 N N . THR B 1 8 ? 36.781 87.812 16.938 1 28.55 8 THR B N 1
ATOM 1309 C CA . THR B 1 8 ? 36.5 87 15.734 1 28.55 8 THR B CA 1
ATOM 1310 C C . THR B 1 8 ? 35.031 86.562 15.719 1 28.55 8 THR B C 1
ATOM 1312 O O . THR B 1 8 ? 34.688 85.625 16.469 1 28.55 8 THR B O 1
ATOM 1315 N N . THR B 1 9 ? 34.031 87.5 16 1 28.47 9 THR B N 1
ATOM 1316 C CA . THR B 1 9 ? 32.719 86.938 16.188 1 28.47 9 THR B CA 1
ATOM 1317 C C . THR B 1 9 ? 32.188 86.312 14.906 1 28.47 9 THR B C 1
ATOM 1319 O O . THR B 1 9 ? 32 87 13.898 1 28.47 9 THR B O 1
ATOM 1322 N N . ALA B 1 10 ? 32.812 85.25 14.453 1 25.11 10 ALA B N 1
ATOM 1323 C CA . ALA B 1 10 ? 32.438 84.562 13.227 1 25.11 10 ALA B CA 1
ATOM 1324 C C . ALA B 1 10 ? 30.969 84.125 13.227 1 25.11 10 ALA B C 1
ATOM 1326 O O . ALA B 1 10 ? 30.484 83.562 14.203 1 25.11 10 ALA B O 1
ATOM 1327 N N . LEU B 1 11 ? 30.094 85 12.648 1 25.05 11 LEU B N 1
ATOM 1328 C CA . LEU B 1 11 ? 28.656 84.875 12.398 1 25.05 11 LEU B CA 1
ATOM 1329 C C . LEU B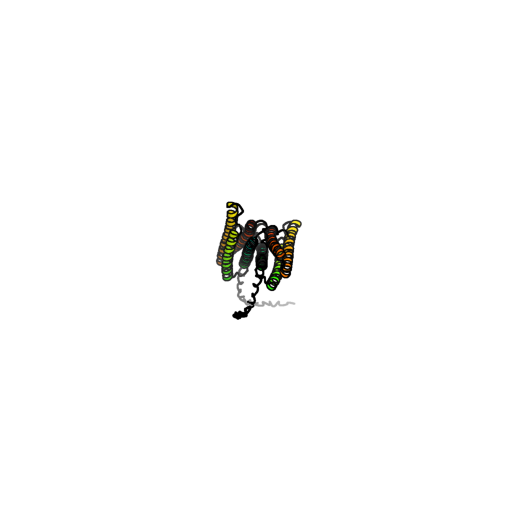 1 11 ? 28.312 83.562 11.703 1 25.05 11 LEU B C 1
ATOM 1331 O O . LEU B 1 11 ? 28.75 83.375 10.57 1 25.05 11 LEU B O 1
ATOM 1335 N N . ALA B 1 12 ? 28.406 82.438 12.391 1 24.92 12 ALA B N 1
ATOM 1336 C CA . ALA B 1 12 ? 28.172 81.062 11.875 1 24.92 12 ALA B CA 1
ATOM 1337 C C . ALA B 1 12 ? 26.734 80.938 11.367 1 24.92 12 ALA B C 1
ATOM 1339 O O . ALA B 1 12 ? 25.781 81.188 12.109 1 24.92 12 ALA B O 1
ATOM 1340 N N . ALA B 1 13 ? 26.453 81.438 10.109 1 26.38 13 ALA B N 1
ATOM 1341 C CA . ALA B 1 13 ? 25.188 81.312 9.383 1 26.38 13 ALA B CA 1
ATOM 1342 C C . ALA B 1 13 ? 24.672 79.875 9.438 1 26.38 13 ALA B C 1
ATOM 1344 O O . ALA B 1 13 ? 25.375 78.938 9.078 1 26.38 13 ALA B O 1
ATOM 1345 N N . CYS B 1 14 ? 23.828 79.562 10.391 1 27.69 14 CYS B N 1
ATOM 1346 C CA . CYS B 1 14 ? 23.094 78.312 10.734 1 27.69 14 CYS B CA 1
ATOM 1347 C C . CYS B 1 14 ? 22.234 77.875 9.57 1 27.69 14 CYS B C 1
ATOM 1349 O O . CYS B 1 14 ? 21.203 78.438 9.273 1 27.69 14 CYS B O 1
ATOM 1351 N N . CYS B 1 15 ? 22.734 77.688 8.328 1 28.8 15 CYS B N 1
ATOM 1352 C CA . CYS B 1 15 ? 21.875 77.188 7.246 1 28.8 15 CYS B CA 1
ATOM 1353 C C . CYS B 1 15 ? 21.109 75.938 7.652 1 28.8 15 CYS B C 1
ATOM 1355 O O . CYS B 1 15 ? 21.719 74.938 8.086 1 28.8 15 CYS B O 1
ATOM 1357 N N . SER B 1 16 ? 19.844 76.062 8.156 1 25.84 16 SER B N 1
ATOM 1358 C CA . SER B 1 16 ? 18.859 75.062 8.586 1 25.84 16 SER B CA 1
ATOM 1359 C C . SER B 1 16 ? 18.594 74 7.488 1 25.84 16 SER B C 1
ATOM 1361 O O . SER B 1 16 ? 18.031 74.375 6.441 1 25.84 16 SER B O 1
ATOM 1363 N N . LEU B 1 17 ? 19.547 73.188 7.059 1 26.64 17 LEU B N 1
ATOM 1364 C CA . LEU B 1 17 ? 19.234 72.188 6.09 1 26.64 17 LEU B CA 1
ATOM 1365 C C . LEU B 1 17 ? 18.047 71.312 6.559 1 26.64 17 LEU B C 1
ATOM 1367 O O . LEU B 1 17 ? 18.078 70.75 7.66 1 26.64 17 LEU B O 1
ATOM 1371 N N . VAL B 1 18 ? 16.781 71.625 6.152 1 28.78 18 VAL B N 1
ATOM 1372 C CA . VAL B 1 18 ? 15.531 70.875 6.301 1 28.78 18 VAL B CA 1
ATOM 1373 C C . VAL B 1 18 ? 15.734 69.438 5.852 1 28.78 18 VAL B C 1
ATOM 1375 O O . VAL B 1 18 ? 16 69.188 4.676 1 28.78 18 VAL B O 1
ATOM 1378 N N . LEU B 1 19 ? 16.469 68.625 6.578 1 27.02 19 LEU B N 1
ATOM 1379 C CA . LEU B 1 19 ? 16.562 67.188 6.262 1 27.02 19 LEU B CA 1
ATOM 1380 C C . LEU B 1 19 ? 15.172 66.562 6.195 1 27.02 19 LEU B C 1
ATOM 1382 O O . LEU B 1 19 ? 14.43 66.562 7.176 1 27.02 19 LEU B O 1
ATOM 1386 N N . ALA B 1 20 ? 14.469 66.562 5.004 1 29.67 20 ALA B N 1
ATOM 1387 C CA . ALA B 1 20 ? 13.25 65.812 4.727 1 29.67 20 ALA B CA 1
ATOM 1388 C C . ALA B 1 20 ? 13.344 64.438 5.266 1 29.67 20 ALA B C 1
ATOM 1390 O O . ALA B 1 20 ? 14.266 63.688 4.918 1 29.67 20 ALA B O 1
ATOM 1391 N N . VAL B 1 21 ? 12.945 64.188 6.492 1 26.39 21 VAL B N 1
ATOM 1392 C CA . VAL B 1 21 ? 12.875 62.938 7.234 1 26.39 21 VAL B CA 1
ATOM 1393 C C . VAL B 1 21 ? 12.117 61.906 6.418 1 26.39 21 VAL B C 1
ATOM 1395 O O . VAL B 1 21 ? 10.93 62.062 6.141 1 26.39 21 VAL B O 1
ATOM 1398 N N . ALA B 1 22 ? 12.641 61.406 5.238 1 33.25 22 ALA B N 1
ATOM 1399 C CA . ALA B 1 22 ? 12.039 60.25 4.617 1 33.25 22 ALA B CA 1
ATOM 1400 C C . ALA B 1 22 ? 11.617 59.219 5.668 1 33.25 22 ALA B C 1
ATOM 1402 O O . ALA B 1 22 ? 12.406 58.844 6.539 1 33.25 22 ALA B O 1
ATOM 1403 N N . GLY B 1 23 ? 10.367 59.281 6.164 1 31.44 23 GLY B N 1
ATOM 1404 C CA . GLY B 1 23 ? 9.758 58.344 7.105 1 31.44 23 GLY B CA 1
ATOM 1405 C C . GLY B 1 23 ? 10.109 56.906 6.828 1 31.44 23 GLY B C 1
ATOM 1406 O O . GLY B 1 23 ? 10.383 56.531 5.684 1 31.44 23 GLY B O 1
ATOM 1407 N N . PRO B 1 24 ? 10.758 56.188 7.797 1 30.33 24 PRO B N 1
ATOM 1408 C CA . PRO B 1 24 ? 11.141 54.781 7.645 1 30.33 24 PRO B CA 1
ATOM 1409 C C . PRO B 1 24 ? 10.008 53.938 7.082 1 30.33 24 PRO B C 1
ATOM 1411 O O . PRO B 1 24 ? 8.828 54.25 7.277 1 30.33 24 PRO B O 1
ATOM 1414 N N . ALA B 1 25 ? 10.086 53.469 5.828 1 30.05 25 ALA B N 1
ATOM 1415 C CA . ALA B 1 25 ? 9.219 52.375 5.352 1 30.05 25 ALA B CA 1
ATOM 1416 C C . ALA B 1 25 ? 8.898 51.406 6.477 1 30.05 25 ALA B C 1
ATOM 1418 O O . ALA B 1 25 ? 9.797 50.969 7.211 1 30.05 25 ALA B O 1
ATOM 1419 N N . LEU B 1 26 ? 7.789 51.531 7.168 1 30.06 26 LEU B N 1
ATOM 1420 C CA . LEU B 1 26 ? 7.266 50.531 8.102 1 30.06 26 LEU B CA 1
ATOM 1421 C C . LEU B 1 26 ? 7.582 49.125 7.633 1 30.06 26 LEU B C 1
ATOM 1423 O O . LEU B 1 26 ? 7.133 48.688 6.562 1 30.06 26 LEU B O 1
ATOM 1427 N N . ALA B 1 27 ? 8.742 48.594 7.887 1 30.41 27 ALA B N 1
ATOM 1428 C CA . ALA B 1 27 ? 9.07 47.188 7.762 1 30.41 27 ALA B CA 1
ATOM 1429 C C . ALA B 1 27 ? 7.879 46.312 8.156 1 30.41 27 ALA B C 1
ATOM 1431 O O . ALA B 1 27 ? 7.375 46.406 9.281 1 30.41 27 ALA B O 1
ATOM 1432 N N . VAL B 1 28 ? 6.836 46.156 7.324 1 32.19 28 VAL B N 1
ATOM 1433 C CA . VAL B 1 28 ? 5.801 45.156 7.57 1 32.19 28 VAL B CA 1
ATOM 1434 C C . VAL B 1 28 ? 6.402 43.938 8.281 1 32.19 28 VAL B C 1
ATOM 1436 O O . VAL B 1 28 ? 7.383 43.375 7.812 1 32.19 28 VAL B O 1
ATOM 1439 N N . ASP B 1 29 ? 6.383 43.938 9.578 1 30.09 29 ASP B N 1
ATOM 1440 C CA . ASP B 1 29 ? 6.73 42.781 10.398 1 30.09 29 ASP B CA 1
ATOM 1441 C C . ASP B 1 29 ? 6.457 41.469 9.656 1 30.09 29 ASP B C 1
ATOM 1443 O O . ASP B 1 29 ? 5.441 41.344 8.969 1 30.09 29 ASP B O 1
ATOM 1447 N N . PRO B 1 30 ? 7.512 40.75 9.25 1 33.59 30 PRO B N 1
ATOM 1448 C CA . PRO B 1 30 ? 7.242 39.469 8.609 1 33.59 30 PRO B CA 1
ATOM 1449 C C . PRO B 1 30 ? 6.066 38.719 9.242 1 33.59 30 PRO B C 1
ATOM 1451 O O . PRO B 1 30 ? 5.762 38.938 10.422 1 33.59 30 PRO B O 1
ATOM 1454 N N . ALA B 1 31 ? 4.914 38.594 8.562 1 31.86 31 ALA B N 1
ATOM 1455 C CA . ALA B 1 31 ? 3.803 37.781 9.07 1 31.86 31 ALA B CA 1
ATOM 1456 C C . ALA B 1 31 ? 4.293 36.75 10.062 1 31.86 31 ALA B C 1
ATOM 1458 O O . ALA B 1 31 ? 5.41 36.25 9.945 1 31.86 31 ALA B O 1
ATOM 1459 N N . PRO B 1 32 ? 3.949 36.844 11.32 1 32.22 32 PRO B N 1
ATOM 1460 C CA . PRO B 1 32 ? 4.383 35.875 12.312 1 32.22 32 PRO B CA 1
A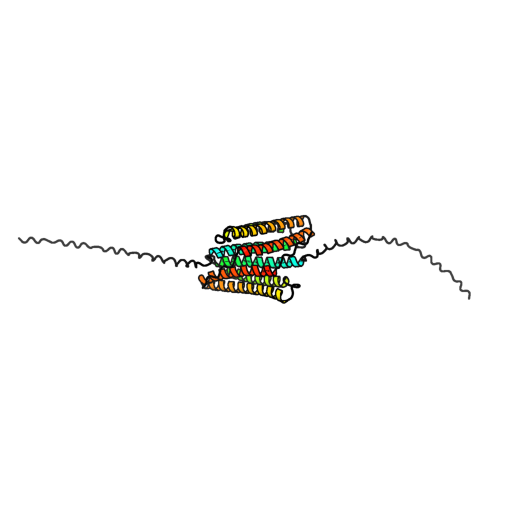TOM 1461 C C . PRO B 1 32 ? 4.594 34.469 11.719 1 32.22 32 PRO B C 1
ATOM 1463 O O . PRO B 1 32 ? 3.92 34.094 10.758 1 32.22 32 PRO B O 1
ATOM 1466 N N . GLU B 1 33 ? 5.84 34 11.609 1 32.75 33 GLU B N 1
ATOM 1467 C CA . GLU B 1 33 ? 6.078 32.594 11.32 1 32.75 33 GLU B CA 1
ATOM 1468 C C . GLU B 1 33 ? 4.996 31.703 11.938 1 32.75 33 GLU B C 1
ATOM 1470 O O . GLU B 1 33 ? 4.582 31.922 13.078 1 32.75 33 GLU B O 1
ATOM 1475 N N . ARG B 1 34 ? 3.984 31.266 11.172 1 36.38 34 ARG B N 1
ATOM 1476 C CA . ARG B 1 34 ? 2.992 30.328 11.688 1 36.38 34 ARG B CA 1
ATOM 1477 C C . ARG B 1 34 ? 3.566 29.5 12.836 1 36.38 34 ARG B C 1
ATOM 1479 O O . ARG B 1 34 ? 4.656 28.938 12.711 1 36.38 34 ARG B O 1
ATOM 1486 N N . PRO B 1 35 ? 3.328 29.797 14.109 1 33.06 35 PRO B N 1
ATOM 1487 C CA . PRO B 1 35 ? 3.855 28.938 15.18 1 33.06 35 PRO B CA 1
ATOM 1488 C C . PRO B 1 35 ? 3.908 27.469 14.789 1 33.06 35 PRO B C 1
ATOM 1490 O O . PRO B 1 35 ? 3.018 26.984 14.094 1 33.06 35 PRO B O 1
ATOM 1493 N N . ALA B 1 36 ? 5.074 26.891 14.672 1 33.66 36 ALA B N 1
ATOM 1494 C CA . ALA B 1 36 ? 5.273 25.453 14.492 1 33.66 36 ALA B CA 1
ATOM 1495 C C . ALA B 1 36 ? 4.422 24.656 15.469 1 33.66 36 ALA B C 1
ATOM 1497 O O . ALA B 1 36 ? 4.543 24.828 16.688 1 33.66 36 ALA B O 1
ATOM 1498 N N . ALA B 1 37 ? 3.127 24.547 15.414 1 33.72 37 ALA B N 1
ATOM 1499 C CA . ALA B 1 37 ? 2.412 23.688 16.344 1 33.72 37 ALA B CA 1
ATOM 1500 C C . ALA B 1 37 ? 3.266 22.484 16.75 1 33.72 37 ALA B C 1
ATOM 1502 O O . ALA B 1 37 ? 3.943 21.891 15.914 1 33.72 37 ALA B O 1
ATOM 1503 N N . GLU B 1 38 ? 3.867 22.297 17.953 1 38.72 38 GLU B N 1
ATOM 1504 C CA . GLU B 1 38 ? 4.688 21.297 18.625 1 38.72 38 GLU B CA 1
ATOM 1505 C C . GLU B 1 38 ? 4.305 19.891 18.188 1 38.72 38 GLU B C 1
ATOM 1507 O O . GLU B 1 38 ? 4.855 18.906 18.688 1 38.72 38 GLU B O 1
ATOM 1512 N N . GLY B 1 39 ? 3.068 19.516 17.641 1 39.97 39 GLY B N 1
ATOM 1513 C CA . GLY B 1 39 ? 2.688 18.172 17.234 1 39.97 39 GLY B CA 1
ATOM 1514 C C . GLY B 1 39 ? 3.598 17.578 16.172 1 39.97 39 GLY B C 1
ATOM 1515 O O . GLY B 1 39 ? 4.605 18.188 15.812 1 39.97 39 GLY B O 1
ATOM 1516 N N . VAL B 1 40 ? 3.334 16.375 15.641 1 47.62 40 VAL B N 1
ATOM 1517 C CA . VAL B 1 40 ? 4.148 15.773 14.586 1 47.62 40 VAL B CA 1
ATOM 1518 C C . VAL B 1 40 ? 4.543 16.844 13.57 1 47.62 40 VAL B C 1
ATOM 1520 O O . VAL B 1 40 ? 3.688 17.562 13.047 1 47.62 40 VAL B O 1
ATOM 1523 N N . SER B 1 41 ? 5.848 17.344 13.828 1 59.94 41 SER B N 1
ATOM 1524 C CA . SER B 1 41 ? 6.371 18.375 12.938 1 59.94 41 SER B CA 1
ATOM 1525 C C . SER B 1 41 ? 6.004 18.094 11.484 1 59.94 41 SER B C 1
ATOM 1527 O O . SER B 1 41 ? 5.758 16.938 11.117 1 59.94 41 SER B O 1
ATOM 1529 N N . ALA B 1 42 ? 5.555 18.969 10.891 1 65.62 42 ALA B N 1
ATOM 1530 C CA . ALA B 1 42 ? 5.281 18.906 9.461 1 65.62 42 ALA B CA 1
ATOM 1531 C C . ALA B 1 42 ? 6.285 18 8.75 1 65.62 42 ALA B C 1
ATOM 1533 O O . ALA B 1 42 ? 5.922 17.266 7.828 1 65.62 42 ALA B O 1
ATOM 1534 N N . SER B 1 43 ? 7.512 17.969 9.352 1 75.56 43 SER B N 1
ATOM 1535 C CA . SER B 1 43 ? 8.547 17.141 8.727 1 75.56 43 SER B CA 1
ATOM 1536 C C . SER B 1 43 ? 8.305 15.664 8.984 1 75.56 43 SER B C 1
ATOM 1538 O O . SER B 1 43 ? 8.5 14.836 8.094 1 75.56 43 SER B O 1
ATOM 1540 N N . ASP B 1 44 ? 7.812 15.375 10.148 1 81.69 44 ASP B N 1
ATOM 1541 C CA . ASP B 1 44 ? 7.543 13.984 10.477 1 81.69 44 ASP B CA 1
ATOM 1542 C C . ASP B 1 44 ? 6.395 13.43 9.641 1 81.69 44 ASP B C 1
ATOM 1544 O O . ASP B 1 44 ? 6.48 12.32 9.109 1 81.69 44 ASP B O 1
ATOM 1548 N N . THR B 1 45 ? 5.453 14.234 9.469 1 87.81 45 THR B N 1
ATOM 1549 C CA . THR B 1 45 ? 4.309 13.812 8.672 1 87.81 45 THR B CA 1
ATOM 1550 C C . THR B 1 45 ? 4.711 13.602 7.215 1 87.81 45 THR B C 1
ATOM 1552 O O . THR B 1 45 ? 4.293 12.633 6.582 1 87.81 45 THR B O 1
ATOM 1555 N N . ALA B 1 46 ? 5.578 14.477 6.762 1 88.19 46 ALA B N 1
ATOM 1556 C CA . ALA B 1 46 ? 6.035 14.367 5.379 1 88.19 46 ALA B CA 1
ATOM 1557 C C . ALA B 1 46 ? 6.844 13.086 5.168 1 88.19 46 ALA B C 1
ATOM 1559 O O . ALA B 1 46 ? 6.695 12.414 4.148 1 88.19 46 ALA B O 1
ATOM 1560 N N . ASP B 1 47 ? 7.668 12.789 6.113 1 88.62 47 ASP B N 1
ATOM 1561 C CA . ASP B 1 47 ? 8.484 11.586 6.02 1 88.62 47 ASP B CA 1
ATOM 1562 C C . ASP B 1 47 ? 7.613 10.328 6.062 1 88.62 47 ASP B C 1
ATOM 1564 O O . ASP B 1 47 ? 7.836 9.391 5.301 1 88.62 47 ASP B O 1
ATOM 1568 N N . ARG B 1 48 ? 6.676 10.344 6.855 1 92.12 48 ARG B N 1
ATOM 1569 C CA . ARG B 1 48 ? 5.789 9.188 6.965 1 92.12 48 ARG B CA 1
ATOM 1570 C C . ARG B 1 48 ? 4.945 9.031 5.703 1 92.12 48 ARG B C 1
ATOM 1572 O O . ARG B 1 48 ? 4.711 7.906 5.25 1 92.12 48 ARG B O 1
ATOM 1579 N N . LEU B 1 49 ? 4.555 10.148 5.199 1 94.88 49 LEU B N 1
ATOM 1580 C CA . LEU B 1 49 ? 3.818 10.094 3.941 1 94.88 49 LEU B CA 1
ATOM 1581 C C . LEU B 1 49 ? 4.688 9.523 2.826 1 94.88 49 LEU B C 1
ATOM 1583 O O . LEU B 1 49 ? 4.199 8.773 1.974 1 94.88 49 LEU B O 1
ATOM 1587 N N . THR B 1 50 ? 5.961 9.852 2.836 1 95.44 50 THR B N 1
ATOM 1588 C CA . THR B 1 50 ? 6.887 9.312 1.844 1 95.44 50 THR B CA 1
ATOM 1589 C C . THR B 1 50 ? 6.984 7.793 1.965 1 95.44 50 THR B C 1
ATOM 1591 O O . THR B 1 50 ? 6.969 7.086 0.958 1 95.44 50 THR B O 1
ATOM 1594 N N . THR B 1 51 ? 7.039 7.359 3.166 1 95.75 51 THR B N 1
ATOM 1595 C CA . THR B 1 51 ? 7.117 5.922 3.406 1 95.75 51 THR B CA 1
ATOM 1596 C C . THR B 1 51 ? 5.832 5.23 2.961 1 95.75 51 THR B C 1
ATOM 1598 O O . THR B 1 51 ? 5.879 4.199 2.285 1 95.75 51 THR B O 1
ATOM 1601 N N . VAL B 1 52 ? 4.73 5.809 3.287 1 97.25 52 VAL B N 1
ATOM 1602 C CA . VAL B 1 52 ? 3.436 5.254 2.904 1 97.25 52 VAL B CA 1
ATOM 1603 C C . VAL B 1 52 ? 3.32 5.211 1.382 1 97.25 52 VAL B C 1
ATOM 1605 O O . VAL B 1 52 ? 2.887 4.207 0.814 1 97.25 52 VAL B O 1
ATOM 1608 N N . GLY B 1 53 ? 3.713 6.266 0.738 1 98 53 GLY B N 1
ATOM 1609 C CA . GLY B 1 53 ? 3.68 6.312 -0.715 1 98 53 GLY B CA 1
ATOM 1610 C C . GLY B 1 53 ? 4.582 5.281 -1.365 1 98 53 GLY B C 1
ATOM 1611 O O . GLY B 1 53 ? 4.195 4.641 -2.344 1 98 53 GLY B O 1
ATOM 1612 N N . SER B 1 54 ? 5.766 5.152 -0.861 1 97.88 54 SER B N 1
ATOM 1613 C CA . SER B 1 54 ? 6.703 4.176 -1.399 1 97.88 54 SER B CA 1
ATOM 1614 C C . SER B 1 54 ? 6.18 2.752 -1.235 1 97.88 54 SER B C 1
ATOM 1616 O O . SER B 1 54 ? 6.32 1.924 -2.139 1 97.88 54 SER B O 1
ATOM 1618 N N . LEU B 1 55 ? 5.602 2.506 -0.059 1 98.38 55 LEU B N 1
ATOM 1619 C CA . LEU B 1 55 ? 4.965 1.208 0.139 1 98.38 55 LEU B CA 1
ATOM 1620 C C . LEU B 1 55 ? 3.869 0.978 -0.895 1 98.38 55 LEU B C 1
ATOM 1622 O O . LEU B 1 55 ? 3.789 -0.097 -1.493 1 98.38 55 LEU B O 1
ATOM 1626 N N . GLY B 1 56 ? 3.051 2.006 -1.062 1 98.75 56 GLY B N 1
ATOM 1627 C CA . GLY B 1 56 ? 1.984 1.909 -2.045 1 98.75 56 GLY B CA 1
ATOM 1628 C C . GLY B 1 56 ? 2.484 1.564 -3.436 1 98.75 56 GLY B C 1
ATOM 1629 O O . GLY B 1 56 ? 1.896 0.726 -4.121 1 98.75 56 GLY B O 1
ATOM 1630 N N . ASP B 1 57 ? 3.568 2.158 -3.877 1 98.38 57 ASP B N 1
ATOM 1631 C CA . ASP B 1 57 ? 4.145 1.91 -5.195 1 98.38 57 ASP B CA 1
ATOM 1632 C C . ASP B 1 57 ? 4.594 0.456 -5.336 1 98.38 57 ASP B C 1
ATOM 1634 O O . ASP B 1 57 ? 4.359 -0.174 -6.367 1 98.38 57 ASP B O 1
ATOM 1638 N N . ILE B 1 58 ? 5.176 -0.056 -4.305 1 98.69 58 ILE B N 1
ATOM 1639 C CA . ILE B 1 58 ? 5.652 -1.434 -4.34 1 98.69 58 ILE B CA 1
ATOM 1640 C C . ILE B 1 58 ? 4.465 -2.393 -4.395 1 98.69 58 ILE B C 1
ATOM 1642 O O . ILE B 1 58 ? 4.473 -3.357 -5.16 1 98.69 58 ILE B O 1
ATOM 1646 N N . LEU B 1 59 ? 3.482 -2.125 -3.578 1 98.56 59 LEU B N 1
ATOM 1647 C CA . LEU B 1 59 ? 2.309 -2.99 -3.545 1 98.56 59 LEU B CA 1
ATOM 1648 C C . LEU B 1 59 ? 1.611 -3.014 -4.902 1 98.56 59 LEU B C 1
ATOM 1650 O O . LEU B 1 59 ? 1.271 -4.082 -5.414 1 98.56 59 LEU B O 1
ATOM 1654 N N . SER B 1 60 ? 1.441 -1.855 -5.449 1 98.44 60 SER B N 1
ATOM 1655 C CA . SER B 1 60 ? 0.797 -1.742 -6.754 1 98.44 60 SER B CA 1
ATOM 1656 C C . SER B 1 60 ? 1.588 -2.484 -7.828 1 98.44 60 SER B C 1
ATOM 1658 O O . SER B 1 60 ? 1.025 -3.285 -8.578 1 98.44 60 SER B O 1
ATOM 1660 N N . LEU B 1 61 ? 2.855 -2.232 -7.832 1 98.5 61 LEU B N 1
ATOM 1661 C CA . LEU B 1 61 ? 3.707 -2.842 -8.852 1 98.5 61 LEU B CA 1
ATOM 1662 C C . LEU B 1 61 ? 3.82 -4.348 -8.633 1 98.5 61 LEU B C 1
ATOM 1664 O O . LEU B 1 61 ? 3.756 -5.125 -9.586 1 98.5 61 LEU B O 1
ATOM 1668 N N . GLY B 1 62 ? 4.02 -4.742 -7.379 1 98.31 62 GLY B N 1
ATOM 1669 C CA . GLY B 1 62 ? 4.078 -6.164 -7.07 1 98.31 62 GLY B CA 1
ATOM 1670 C C . GLY B 1 62 ? 2.82 -6.91 -7.473 1 98.31 62 GLY B C 1
ATOM 1671 O O . GLY B 1 62 ? 2.896 -8.023 -8 1 98.31 62 GLY B O 1
ATOM 1672 N N . ALA B 1 63 ? 1.703 -6.348 -7.227 1 97.88 63 ALA B N 1
ATOM 1673 C CA . ALA B 1 63 ? 0.437 -6.969 -7.609 1 97.88 63 ALA B CA 1
ATOM 1674 C C . ALA B 1 63 ? 0.322 -7.098 -9.125 1 97.88 63 ALA B C 1
ATOM 1676 O O . ALA B 1 63 ? -0.133 -8.125 -9.633 1 97.88 63 ALA B O 1
ATOM 1677 N N . ARG B 1 64 ? 0.743 -6.047 -9.797 1 98.31 64 ARG B N 1
ATOM 1678 C CA . ARG B 1 64 ? 0.713 -6.09 -11.258 1 98.31 64 ARG B CA 1
ATOM 1679 C C . ARG B 1 64 ? 1.621 -7.191 -11.797 1 98.31 64 ARG B C 1
ATOM 1681 O O . ARG B 1 64 ? 1.25 -7.91 -12.727 1 98.31 64 ARG B O 1
ATOM 1688 N N . ILE B 1 65 ? 2.766 -7.305 -11.234 1 98.38 65 ILE B N 1
ATOM 1689 C CA . ILE B 1 65 ? 3.699 -8.344 -11.641 1 98.38 65 ILE B CA 1
ATOM 1690 C C . ILE B 1 65 ? 3.074 -9.719 -11.398 1 98.38 65 ILE B C 1
ATOM 1692 O O . ILE B 1 65 ? 3.088 -10.578 -12.289 1 98.38 65 ILE B O 1
ATOM 1696 N N . GLY B 1 66 ? 2.525 -9.891 -10.164 1 96.94 66 GLY B N 1
ATOM 1697 C CA . GLY B 1 66 ? 1.888 -11.164 -9.852 1 96.94 66 GLY B CA 1
ATOM 1698 C C . GLY B 1 66 ? 0.784 -11.531 -10.828 1 96.94 66 GLY B C 1
ATOM 1699 O O . GLY B 1 66 ? 0.674 -12.688 -11.234 1 96.94 66 GLY B O 1
ATOM 1700 N N . LYS B 1 67 ? 0.055 -10.578 -11.234 1 96 67 LYS B N 1
ATOM 1701 C CA . LYS B 1 67 ? -1.044 -10.82 -12.164 1 96 67 LYS B CA 1
ATOM 1702 C C . LYS B 1 67 ? -0.52 -11.125 -13.562 1 96 67 LYS B C 1
ATOM 1704 O O . LYS B 1 67 ? -1.04 -12.016 -14.242 1 96 67 LYS B O 1
ATOM 1709 N N . GLU B 1 68 ? 0.494 -10.367 -13.977 1 96.81 68 GLU B N 1
ATOM 1710 C CA . GLU B 1 68 ? 1.087 -10.602 -15.289 1 96.81 68 GLU B CA 1
ATOM 1711 C C . GLU B 1 68 ? 1.688 -12.008 -15.375 1 96.81 68 GLU B C 1
ATOM 1713 O O . GLU B 1 68 ? 1.587 -12.664 -16.406 1 96.81 68 GLU B O 1
ATOM 1718 N N . LEU B 1 69 ? 2.219 -12.453 -14.273 1 96.06 69 LEU B N 1
ATOM 1719 C CA . LEU B 1 69 ? 2.82 -13.781 -14.219 1 96.06 69 LEU B CA 1
ATOM 1720 C C . LEU B 1 69 ? 1.76 -14.867 -14.383 1 96.06 69 LEU B C 1
ATOM 1722 O O . LEU B 1 69 ? 2.068 -15.984 -14.797 1 96.06 69 LEU B O 1
ATOM 1726 N N . GLN B 1 70 ? 0.537 -14.516 -14.109 1 92 70 GLN B N 1
ATOM 1727 C CA . GLN B 1 70 ? -0.552 -15.484 -14.18 1 92 70 GLN B CA 1
ATOM 1728 C C . GLN B 1 70 ? -1.335 -15.344 -15.484 1 92 70 GLN B C 1
ATOM 1730 O O . GLN B 1 70 ? -2.303 -16.062 -15.719 1 92 70 GLN B O 1
ATOM 1735 N N . ALA B 1 71 ? -0.935 -14.383 -16.234 1 92 71 ALA B N 1
ATOM 1736 C CA . ALA B 1 71 ? -1.62 -14.18 -17.5 1 92 71 ALA B CA 1
ATOM 1737 C C . ALA B 1 71 ? -1.411 -15.367 -18.438 1 92 71 ALA B C 1
ATOM 1739 O O . ALA B 1 71 ? -0.41 -16.078 -18.328 1 92 71 ALA B O 1
ATOM 1740 N N . PRO B 1 72 ? -2.334 -15.625 -19.344 1 90.56 72 PRO B N 1
ATOM 1741 C CA . PRO B 1 72 ? -2.184 -16.734 -20.297 1 90.56 72 PRO B CA 1
ATOM 1742 C C . PRO B 1 72 ? -0.915 -16.609 -21.141 1 90.56 72 PRO B C 1
ATOM 1744 O O . PRO B 1 72 ? -0.298 -17.625 -21.469 1 90.56 72 PRO B O 1
ATOM 1747 N N . LYS B 1 73 ? -0.536 -15.414 -21.547 1 92.94 73 LYS B N 1
ATOM 1748 C CA . LYS B 1 73 ? 0.688 -15.148 -22.297 1 92.94 73 LYS B CA 1
ATOM 1749 C C . LYS B 1 73 ? 1.496 -14.023 -21.656 1 92.94 73 LYS B C 1
ATOM 1751 O O . LYS B 1 73 ? 1.504 -12.898 -22.141 1 92.94 73 LYS B O 1
ATOM 1756 N N . PRO B 1 74 ? 2.27 -14.406 -20.688 1 95.19 74 PRO B N 1
ATOM 1757 C CA . PRO B 1 74 ? 3.055 -13.375 -20 1 95.19 74 PRO B CA 1
ATOM 1758 C C . PRO B 1 74 ? 4.117 -12.758 -20.906 1 95.19 74 PRO B C 1
ATOM 1760 O O . PRO B 1 74 ? 4.707 -13.445 -21.734 1 95.19 74 PRO B O 1
ATOM 1763 N N . ASP B 1 75 ? 4.297 -11.492 -20.766 1 95.62 75 ASP B N 1
ATOM 1764 C CA . ASP B 1 75 ? 5.301 -10.742 -21.516 1 95.62 75 ASP B CA 1
ATOM 1765 C C . ASP B 1 75 ? 6.586 -10.586 -20.703 1 95.62 75 ASP B C 1
ATOM 1767 O O . ASP B 1 75 ? 6.684 -9.719 -19.844 1 95.62 75 ASP B O 1
ATOM 1771 N N . LEU B 1 76 ? 7.543 -11.375 -21.094 1 94.69 76 LEU B N 1
ATOM 1772 C CA . LEU B 1 76 ? 8.781 -11.43 -20.312 1 94.69 76 LEU B CA 1
ATOM 1773 C C . LEU B 1 76 ? 9.5 -10.086 -20.344 1 94.69 76 LEU B C 1
ATOM 1775 O O . LEU B 1 76 ? 10.109 -9.688 -19.344 1 94.69 76 LEU B O 1
ATOM 1779 N N . THR B 1 77 ? 9.492 -9.422 -21.438 1 96.25 77 THR B N 1
ATOM 1780 C CA . THR B 1 77 ? 10.148 -8.117 -21.547 1 96.25 77 THR B CA 1
ATOM 1781 C C . THR B 1 77 ? 9.492 -7.113 -20.609 1 96.25 77 THR B C 1
ATOM 1783 O O . THR B 1 77 ? 10.18 -6.391 -19.875 1 96.25 77 THR B O 1
ATOM 1786 N N . LYS B 1 78 ? 8.195 -7.121 -20.609 1 97.44 78 LYS B N 1
ATOM 1787 C CA . LYS B 1 78 ? 7.453 -6.254 -19.703 1 97.44 78 LYS B CA 1
ATOM 1788 C C . LYS B 1 78 ? 7.738 -6.605 -18.234 1 97.44 78 LYS B C 1
ATOM 1790 O O . LYS B 1 78 ? 7.93 -5.719 -17.406 1 97.44 78 LYS B O 1
ATOM 1795 N N . LEU B 1 79 ? 7.785 -7.812 -17.953 1 98.25 79 LEU B N 1
ATOM 1796 C CA . LEU B 1 79 ? 8.031 -8.281 -16.594 1 98.25 79 LEU B CA 1
ATOM 1797 C C . LEU B 1 79 ? 9.43 -7.887 -16.125 1 98.25 79 LEU B C 1
ATOM 1799 O O . LEU B 1 79 ? 9.609 -7.492 -14.969 1 98.25 79 LEU B O 1
ATOM 1803 N N . ARG B 1 80 ? 10.375 -7.973 -17 1 97.31 80 ARG B N 1
ATOM 1804 C CA . ARG B 1 80 ? 11.734 -7.578 -16.641 1 97.31 80 ARG B CA 1
ATOM 1805 C C . ARG B 1 80 ? 11.812 -6.082 -16.359 1 97.31 80 ARG B C 1
ATOM 1807 O O . ARG B 1 80 ? 12.531 -5.645 -15.453 1 97.31 80 ARG B O 1
ATOM 1814 N N . GLU B 1 81 ? 11.07 -5.352 -17.109 1 97.94 81 GLU B N 1
ATOM 1815 C CA . GLU B 1 81 ? 11.008 -3.916 -16.875 1 97.94 81 GLU B CA 1
ATOM 1816 C C . GLU B 1 81 ? 10.359 -3.617 -15.523 1 97.94 81 GLU B C 1
ATOM 1818 O O . GLU B 1 81 ? 10.859 -2.789 -14.758 1 97.94 81 GLU B O 1
ATOM 1823 N N . MET B 1 82 ? 9.266 -4.27 -15.227 1 98 82 MET B N 1
ATOM 1824 C CA . MET B 1 82 ? 8.594 -4.074 -13.945 1 98 82 MET B CA 1
ATOM 1825 C C . MET B 1 82 ? 9.477 -4.527 -12.789 1 98 82 MET B C 1
ATOM 1827 O O . MET B 1 82 ? 9.453 -3.926 -11.719 1 98 82 MET B O 1
ATOM 1831 N N . GLN B 1 83 ? 10.211 -5.539 -13.008 1 97.62 83 GLN B N 1
ATOM 1832 C CA . GLN B 1 83 ? 11.141 -6.008 -11.992 1 97.62 83 GLN B CA 1
ATOM 1833 C C . GLN B 1 83 ? 12.188 -4.938 -11.672 1 97.62 83 GLN B C 1
ATOM 1835 O O . GLN B 1 83 ? 12.5 -4.703 -10.5 1 97.62 83 GLN B O 1
ATOM 1840 N N . ARG B 1 84 ? 12.727 -4.355 -12.703 1 97.75 84 ARG B N 1
ATOM 1841 C CA . ARG B 1 84 ? 13.695 -3.285 -12.492 1 97.75 84 ARG B CA 1
ATOM 1842 C C . ARG B 1 84 ? 13.078 -2.127 -11.719 1 97.75 84 ARG B C 1
ATOM 1844 O O . ARG B 1 84 ? 13.688 -1.604 -10.789 1 97.75 84 ARG B O 1
ATOM 1851 N N . GLN B 1 85 ? 11.891 -1.783 -12.078 1 98.31 85 GLN B N 1
ATOM 1852 C CA . GLN B 1 85 ? 11.188 -0.71 -11.383 1 98.31 85 GLN B CA 1
ATOM 1853 C C . GLN B 1 85 ? 10.938 -1.069 -9.922 1 98.31 85 GLN B C 1
ATOM 1855 O O . GLN B 1 85 ? 11.102 -0.229 -9.031 1 98.31 85 GLN B O 1
ATOM 1860 N N . LEU B 1 86 ? 10.562 -2.27 -9.672 1 98.06 86 LEU B N 1
ATOM 1861 C CA . LEU B 1 86 ? 10.289 -2.705 -8.305 1 98.06 86 LEU B CA 1
ATOM 1862 C C . LEU B 1 86 ? 11.547 -2.645 -7.453 1 98.06 86 LEU B C 1
ATOM 1864 O O . LEU B 1 86 ? 11.492 -2.268 -6.281 1 98.06 86 LEU B O 1
ATOM 1868 N N . THR B 1 87 ? 12.641 -3.02 -8.062 1 96.69 87 THR B N 1
ATOM 1869 C CA . THR B 1 87 ? 13.914 -2.969 -7.348 1 96.69 87 THR B CA 1
ATOM 1870 C C . THR B 1 87 ? 14.258 -1.533 -6.961 1 96.69 87 THR B C 1
ATOM 1872 O O . THR B 1 87 ? 14.742 -1.28 -5.855 1 96.69 87 THR B O 1
ATOM 1875 N N . GLU B 1 88 ? 13.961 -0.629 -7.84 1 97.25 88 GLU B N 1
ATOM 1876 C CA . GLU B 1 88 ? 14.188 0.784 -7.547 1 97.25 88 GLU B CA 1
ATOM 1877 C C . GLU B 1 88 ? 13.25 1.271 -6.441 1 97.25 88 GLU B C 1
ATOM 1879 O O . GLU B 1 88 ? 13.672 1.995 -5.539 1 97.25 88 GLU B O 1
ATOM 1884 N N . GLN B 1 89 ? 12.023 0.891 -6.543 1 96.94 89 GLN B N 1
ATOM 1885 C CA . GLN B 1 89 ? 11.055 1.274 -5.52 1 96.94 89 GLN B CA 1
ATOM 1886 C C . GLN B 1 89 ? 11.422 0.682 -4.164 1 96.94 89 GLN B C 1
ATOM 1888 O O . GLN B 1 89 ? 11.203 1.312 -3.127 1 96.94 89 GLN B O 1
ATOM 1893 N N . ALA B 1 90 ? 11.891 -0.536 -4.16 1 96.38 90 ALA B N 1
ATOM 1894 C CA . ALA B 1 90 ? 12.336 -1.188 -2.93 1 96.38 90 ALA B CA 1
ATOM 1895 C C . ALA B 1 90 ? 13.453 -0.39 -2.26 1 96.38 90 ALA B C 1
ATOM 1897 O O . ALA B 1 90 ? 13.445 -0.212 -1.039 1 96.38 90 ALA B O 1
ATOM 1898 N N . ALA B 1 91 ? 14.344 0.08 -3.053 1 96.12 91 ALA B N 1
ATOM 1899 C CA . ALA B 1 91 ? 15.422 0.905 -2.52 1 96.12 91 ALA B CA 1
ATOM 1900 C C . ALA B 1 91 ? 14.883 2.195 -1.911 1 96.12 91 ALA B C 1
ATOM 1902 O O . ALA B 1 91 ? 15.344 2.635 -0.856 1 96.12 91 ALA B O 1
ATOM 1903 N N . ARG B 1 92 ? 13.93 2.799 -2.527 1 96.31 92 ARG B N 1
ATOM 1904 C CA . ARG B 1 92 ? 13.312 4.023 -2.023 1 96.31 92 ARG B CA 1
ATOM 1905 C C . ARG B 1 92 ? 12.602 3.771 -0.698 1 96.31 92 ARG B C 1
ATOM 1907 O O . ARG B 1 92 ? 12.68 4.59 0.22 1 96.31 92 ARG B O 1
ATOM 1914 N N . LEU B 1 93 ? 11.93 2.67 -0.599 1 97.38 93 LEU B N 1
ATOM 1915 C CA . LEU B 1 93 ? 11.25 2.338 0.646 1 97.38 93 LEU B CA 1
ATOM 1916 C C . LEU B 1 93 ? 12.242 2.158 1.784 1 97.38 93 LEU B C 1
ATOM 1918 O O . LEU B 1 93 ? 12.039 2.678 2.883 1 97.38 93 LEU B O 1
ATOM 1922 N N . ARG B 1 94 ? 13.281 1.45 1.505 1 93.81 94 ARG B N 1
ATOM 1923 C CA . ARG B 1 94 ? 14.312 1.237 2.514 1 93.81 94 ARG B CA 1
ATOM 1924 C C . ARG B 1 94 ? 14.867 2.564 3.021 1 93.81 94 ARG B C 1
ATOM 1926 O O . ARG B 1 94 ? 15.016 2.762 4.23 1 93.81 94 ARG B O 1
ATOM 1933 N N . ALA B 1 95 ? 15.133 3.434 2.105 1 93.25 95 ALA B N 1
ATOM 1934 C CA . ALA B 1 95 ? 15.688 4.734 2.469 1 93.25 95 ALA B CA 1
ATOM 1935 C C . ALA B 1 95 ? 14.688 5.543 3.295 1 93.25 95 ALA B C 1
ATOM 1937 O O . ALA B 1 95 ? 15.062 6.191 4.273 1 93.25 95 ALA B O 1
ATOM 1938 N N . SER B 1 96 ? 13.461 5.492 2.912 1 93.31 96 SER B N 1
ATOM 1939 C CA . SER B 1 96 ? 12.43 6.254 3.613 1 93.31 96 SER B CA 1
ATOM 1940 C C . SER B 1 96 ? 12.219 5.727 5.031 1 93.31 96 SER B C 1
ATOM 1942 O O . SER B 1 96 ? 12.055 6.508 5.969 1 93.31 96 SER B O 1
ATOM 1944 N N . VAL B 1 97 ? 12.156 4.441 5.195 1 92.81 97 VAL B N 1
ATOM 1945 C CA . VAL B 1 97 ? 11.977 3.834 6.512 1 92.81 97 VAL B CA 1
ATOM 1946 C C . VAL B 1 97 ? 13.164 4.176 7.41 1 92.81 97 VAL B C 1
ATOM 1948 O O . VAL B 1 97 ? 12.992 4.496 8.586 1 92.81 97 VAL B O 1
ATOM 1951 N N . LYS B 1 98 ? 14.312 4.09 6.855 1 87.81 98 LYS B N 1
ATOM 1952 C CA . LYS B 1 98 ? 15.516 4.43 7.621 1 87.81 98 LYS B CA 1
ATOM 1953 C C . LYS B 1 98 ? 15.477 5.879 8.086 1 87.81 98 LYS B C 1
ATOM 1955 O O . LYS B 1 98 ? 15.859 6.184 9.219 1 87.81 98 LYS B O 1
ATOM 1960 N N . ALA B 1 99 ? 14.977 6.746 7.254 1 82.31 99 ALA B N 1
ATOM 1961 C CA . ALA B 1 99 ? 14.914 8.172 7.562 1 82.31 99 ALA B CA 1
ATOM 1962 C C . ALA B 1 99 ? 13.883 8.461 8.641 1 82.31 99 ALA B C 1
ATOM 1964 O O . ALA B 1 99 ? 14.047 9.391 9.438 1 82.31 99 ALA B O 1
ATOM 1965 N N . HIS B 1 100 ? 12.766 7.695 8.562 1 76.56 100 HIS B N 1
ATOM 1966 C CA . HIS B 1 100 ? 11.648 7.941 9.469 1 76.56 100 HIS B CA 1
ATOM 1967 C C . HIS B 1 100 ? 11.898 7.312 10.836 1 76.56 100 HIS B C 1
ATOM 1969 O O . HIS B 1 100 ? 11.492 7.867 11.859 1 76.56 100 HIS B O 1
ATOM 1975 N N . VAL B 1 101 ? 12.203 6 10.898 1 67.12 101 VAL B N 1
ATOM 1976 C CA . VAL B 1 101 ? 12.367 5.277 12.156 1 67.12 101 VAL B CA 1
ATOM 1977 C C . VAL B 1 101 ? 13.523 5.883 12.945 1 67.12 101 VAL B C 1
ATOM 1979 O O . VAL B 1 101 ? 13.672 5.605 14.141 1 67.12 101 VAL B O 1
ATOM 1982 N N . GLN B 1 102 ? 13.906 7.074 12.641 1 51.38 102 GLN B N 1
ATOM 1983 C CA . GLN B 1 102 ? 15.078 7.668 13.273 1 51.38 102 GLN B CA 1
ATOM 1984 C C . GLN B 1 102 ? 14.953 7.637 14.797 1 51.38 102 GLN B C 1
ATOM 1986 O O . GLN B 1 102 ? 15.727 6.953 15.477 1 51.38 102 GLN B O 1
ATOM 1991 N N . PRO B 1 103 ? 14.953 8.875 15.43 1 51.62 103 PRO B N 1
ATOM 1992 C CA . PRO B 1 103 ? 15.812 9.297 16.531 1 51.62 103 PRO B CA 1
ATOM 1993 C C . PRO B 1 103 ? 15.391 8.688 17.875 1 51.62 103 PRO B C 1
ATOM 1995 O O . PRO B 1 103 ? 16.234 8.391 18.719 1 51.62 103 PRO B O 1
ATOM 1998 N N . GLY B 1 104 ? 14.008 8.867 18.25 1 47.41 104 GLY B N 1
ATOM 1999 C CA . GLY B 1 104 ? 13.836 8.773 19.688 1 47.41 104 GLY B CA 1
ATOM 2000 C C . GLY B 1 104 ? 13.68 7.348 20.172 1 47.41 104 GLY B C 1
ATOM 2001 O O . GLY B 1 104 ? 13.414 7.121 21.359 1 47.41 104 GLY B O 1
ATOM 2002 N N . ARG B 1 105 ? 13.062 6.496 19.438 1 49.84 105 ARG B N 1
ATOM 2003 C CA . ARG B 1 105 ? 12.984 5.184 20.062 1 49.84 105 ARG B CA 1
ATOM 2004 C C . ARG B 1 105 ? 14.375 4.594 20.281 1 49.84 105 ARG B C 1
ATOM 2006 O O . ARG B 1 105 ? 15.234 4.699 19.406 1 49.84 105 ARG B O 1
ATOM 2013 N N . PRO B 1 106 ? 14.688 4.332 21.391 1 54.91 106 PRO B N 1
ATOM 2014 C CA . PRO B 1 106 ? 15.992 3.777 21.75 1 54.91 106 PRO B CA 1
ATOM 2015 C C . PRO B 1 106 ? 16.406 2.611 20.859 1 54.91 106 PRO B C 1
ATOM 2017 O O . PRO B 1 106 ? 15.555 1.851 20.391 1 54.91 106 PRO B O 1
ATOM 2020 N N . GLY B 1 107 ? 17.688 2.531 20.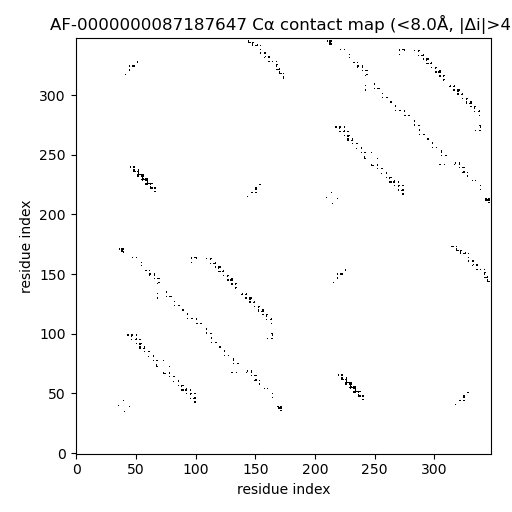234 1 58.75 107 GLY B N 1
ATOM 2021 C CA . GLY B 1 107 ? 18.766 2.004 19.406 1 58.75 107 GLY B CA 1
ATOM 2022 C C . GLY B 1 107 ? 18.438 0.673 18.766 1 58.75 107 GLY B C 1
ATOM 2023 O O . GLY B 1 107 ? 18.531 0.527 17.547 1 58.75 107 GLY B O 1
ATOM 2024 N N . ALA B 1 108 ? 18.062 -0.404 19.438 1 57.72 108 ALA B N 1
ATOM 2025 C CA . ALA B 1 108 ? 18.031 -1.76 18.906 1 57.72 108 ALA B CA 1
ATOM 2026 C C . ALA B 1 108 ? 16.688 -2.051 18.219 1 57.72 108 ALA B C 1
ATOM 2028 O O . ALA B 1 108 ? 16.656 -2.68 17.172 1 57.72 108 ALA B O 1
ATOM 2029 N N . ALA B 1 109 ? 15.672 -1.428 18.797 1 65.94 109 ALA B N 1
ATOM 2030 C CA . ALA B 1 109 ? 14.352 -1.749 18.266 1 65.94 109 ALA B CA 1
ATOM 2031 C C . ALA B 1 109 ? 14.156 -1.127 16.875 1 65.94 109 ALA B C 1
ATOM 2033 O O . ALA B 1 109 ? 13.586 -1.759 15.984 1 65.94 109 ALA B O 1
ATOM 2034 N N . GLN B 1 110 ? 14.633 -0.027 16.734 1 68.88 110 GLN B N 1
ATOM 2035 C CA . GLN B 1 110 ? 14.523 0.639 15.445 1 68.88 110 GLN B CA 1
ATOM 2036 C C . GLN B 1 110 ? 15.352 -0.075 14.383 1 68.88 110 GLN B C 1
ATOM 2038 O O . GLN B 1 110 ? 14.914 -0.233 13.242 1 68.88 110 GLN B O 1
ATOM 2043 N N . ARG B 1 111 ? 16.469 -0.433 14.898 1 70.62 111 ARG B N 1
ATOM 2044 C CA . ARG B 1 111 ? 17.328 -1.162 13.977 1 70.62 111 ARG B CA 1
ATOM 2045 C C . ARG B 1 111 ? 16.672 -2.459 13.516 1 70.62 111 ARG B C 1
ATOM 2047 O O . ARG B 1 111 ? 16.797 -2.842 12.352 1 70.62 111 ARG B O 1
ATOM 2054 N N . ASP B 1 112 ? 15.977 -2.914 14.414 1 84.75 112 ASP B N 1
ATOM 2055 C CA . ASP B 1 112 ? 15.32 -4.18 14.086 1 84.75 112 ASP B CA 1
ATOM 2056 C C . ASP B 1 112 ? 14.203 -3.973 13.07 1 84.75 112 ASP B C 1
ATOM 2058 O O . ASP B 1 112 ? 14.039 -4.777 12.148 1 84.75 112 ASP B O 1
ATOM 2062 N N . LEU B 1 113 ? 13.555 -2.795 13.195 1 87.12 113 LEU B N 1
ATOM 2063 C CA . LEU B 1 113 ? 12.461 -2.529 12.273 1 87.12 113 LEU B CA 1
ATOM 2064 C C . LEU B 1 113 ? 12.984 -2.281 10.859 1 87.12 113 LEU B C 1
ATOM 2066 O O . LEU B 1 113 ? 12.422 -2.777 9.883 1 87.12 113 LEU B O 1
ATOM 2070 N N . VAL B 1 114 ? 14.055 -1.544 10.773 1 89.88 114 VAL B N 1
ATOM 2071 C CA . 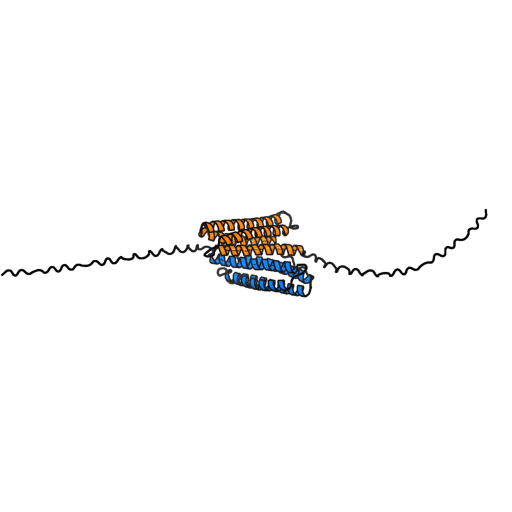VAL B 1 114 ? 14.672 -1.273 9.477 1 89.88 114 VAL B CA 1
ATOM 2072 C C . VAL B 1 114 ? 15.18 -2.576 8.867 1 89.88 114 VAL B C 1
ATOM 2074 O O . VAL B 1 114 ? 15 -2.82 7.672 1 89.88 114 VAL B O 1
ATOM 2077 N N . ALA B 1 115 ? 15.766 -3.424 9.711 1 91.62 115 ALA B N 1
ATOM 2078 C CA . ALA B 1 115 ? 16.281 -4.711 9.25 1 91.62 115 ALA B CA 1
ATOM 2079 C C . ALA B 1 115 ? 15.148 -5.613 8.766 1 91.62 115 ALA B C 1
ATOM 2081 O O . ALA B 1 115 ? 15.305 -6.348 7.789 1 91.62 115 ALA B O 1
ATOM 2082 N N . ASP B 1 116 ? 14.07 -5.551 9.477 1 93.38 116 ASP B N 1
ATOM 2083 C CA . ASP B 1 116 ? 12.93 -6.371 9.078 1 93.38 116 ASP B CA 1
ATOM 2084 C C . ASP B 1 116 ? 12.406 -5.953 7.711 1 93.38 116 ASP B C 1
ATOM 2086 O O . ASP B 1 116 ? 12.109 -6.805 6.867 1 93.38 116 ASP B O 1
ATOM 2090 N N . VAL B 1 117 ? 12.289 -4.648 7.527 1 94.88 117 VAL B N 1
ATOM 2091 C CA . VAL B 1 117 ? 11.836 -4.16 6.23 1 94.88 117 VAL B CA 1
ATOM 2092 C C . VAL B 1 117 ? 12.812 -4.59 5.145 1 94.88 117 VAL B C 1
ATOM 2094 O O . VAL B 1 117 ? 12.406 -5.051 4.074 1 94.88 117 VAL B O 1
ATOM 2097 N N . GLN B 1 118 ? 14.062 -4.496 5.414 1 94.75 118 GLN B N 1
ATOM 2098 C CA . GLN B 1 118 ? 15.094 -4.887 4.453 1 94.75 118 GLN B CA 1
ATOM 2099 C C . GLN B 1 118 ? 14.984 -6.367 4.105 1 94.75 118 GLN B C 1
ATOM 2101 O O . GLN B 1 118 ? 15.07 -6.742 2.934 1 94.75 118 GLN B O 1
ATOM 2106 N N . LYS B 1 119 ? 14.773 -7.137 5.066 1 96.5 119 LYS B N 1
ATOM 2107 C CA . LYS B 1 119 ? 14.672 -8.578 4.855 1 96.5 119 LYS B CA 1
ATOM 2108 C C . LYS B 1 119 ? 13.508 -8.922 3.934 1 96.5 119 LYS B C 1
ATOM 2110 O O . LYS B 1 119 ? 13.656 -9.727 3.012 1 96.5 119 LYS B O 1
ATOM 2115 N N . VAL B 1 120 ? 12.406 -8.32 4.188 1 96.94 120 VAL B N 1
ATOM 2116 C CA . VAL B 1 120 ? 11.219 -8.641 3.4 1 96.94 120 VAL B CA 1
ATOM 2117 C C . VAL B 1 120 ? 11.391 -8.125 1.973 1 96.94 120 VAL B C 1
ATOM 2119 O O . VAL B 1 120 ? 11.023 -8.812 1.014 1 96.94 120 VAL B O 1
ATOM 2122 N N . VAL B 1 121 ? 11.93 -6.977 1.83 1 97.12 121 VAL B N 1
ATOM 2123 C CA . VAL B 1 121 ? 12.156 -6.398 0.51 1 97.12 121 VAL B CA 1
ATOM 2124 C C . VAL B 1 121 ? 13.141 -7.27 -0.271 1 97.12 121 VAL B C 1
ATOM 2126 O O . VAL B 1 121 ? 12.93 -7.543 -1.455 1 97.12 121 VAL B O 1
ATOM 2129 N N . ASP B 1 122 ? 14.195 -7.73 0.408 1 96.81 122 ASP B N 1
ATOM 2130 C CA . ASP B 1 122 ? 15.164 -8.609 -0.237 1 96.81 122 ASP B CA 1
ATOM 2131 C C . ASP B 1 122 ? 14.508 -9.922 -0.676 1 96.81 122 ASP B C 1
ATOM 2133 O O . ASP B 1 122 ? 14.781 -10.422 -1.771 1 96.81 122 ASP B O 1
ATOM 2137 N N . GLN B 1 123 ? 13.688 -10.391 0.118 1 97.06 123 GLN B N 1
ATOM 2138 C CA . GLN B 1 123 ? 12.984 -11.625 -0.212 1 97.06 123 GLN B CA 1
ATOM 2139 C C . GLN B 1 123 ? 12.062 -11.438 -1.412 1 97.06 123 GLN B C 1
ATOM 2141 O O . GLN B 1 123 ? 11.992 -12.297 -2.291 1 97.06 123 GLN B O 1
ATOM 2146 N N . LEU B 1 124 ? 11.336 -10.352 -1.435 1 97.56 124 LEU B N 1
ATOM 2147 C CA . LEU B 1 124 ? 10.461 -10.047 -2.559 1 97.56 124 LEU B CA 1
ATOM 2148 C C . LEU B 1 124 ? 11.242 -10.023 -3.867 1 97.56 124 LEU B C 1
ATOM 2150 O O . LEU B 1 124 ? 10.812 -10.617 -4.859 1 97.56 124 LEU B O 1
ATOM 2154 N N . VAL B 1 125 ? 12.375 -9.32 -3.857 1 96.38 125 VAL B N 1
ATOM 2155 C CA . VAL B 1 125 ? 13.211 -9.211 -5.051 1 96.38 125 VAL B CA 1
ATOM 2156 C C . VAL B 1 125 ? 13.711 -10.594 -5.453 1 96.38 125 VAL B C 1
ATOM 2158 O O . VAL B 1 125 ? 13.703 -10.953 -6.637 1 96.38 125 VAL B O 1
ATOM 2161 N N . LYS B 1 126 ? 14.086 -11.383 -4.496 1 97.19 126 LYS B N 1
ATOM 2162 C CA . LYS B 1 126 ? 14.547 -12.742 -4.762 1 97.19 126 LYS B CA 1
ATOM 2163 C C . LYS B 1 126 ? 13.438 -13.594 -5.367 1 97.19 126 LYS B C 1
ATOM 2165 O O . LYS B 1 126 ? 13.656 -14.312 -6.348 1 97.19 126 LYS B O 1
ATOM 2170 N N . ASP B 1 127 ? 12.297 -13.539 -4.785 1 96.44 127 ASP B N 1
ATOM 2171 C CA . ASP B 1 127 ? 11.18 -14.352 -5.258 1 96.44 127 ASP B CA 1
ATOM 2172 C C . ASP B 1 127 ? 10.734 -13.914 -6.652 1 96.44 127 ASP B C 1
ATOM 2174 O O . ASP B 1 127 ? 10.336 -14.75 -7.469 1 96.44 127 ASP B O 1
ATOM 2178 N N . LEU B 1 128 ? 10.805 -12.641 -6.898 1 97.31 128 LEU B N 1
ATOM 2179 C CA . LEU B 1 128 ? 10.5 -12.148 -8.234 1 97.31 128 LEU B CA 1
ATOM 2180 C C . LEU B 1 128 ? 11.5 -12.695 -9.258 1 97.31 128 LEU B C 1
ATOM 2182 O O . LEU B 1 128 ? 11.109 -13.094 -10.352 1 97.31 128 LEU B O 1
ATOM 2186 N N . ASN B 1 129 ? 12.742 -12.711 -8.93 1 97.06 129 ASN B N 1
ATOM 2187 C CA . ASN B 1 129 ? 13.766 -13.281 -9.812 1 97.06 129 ASN B CA 1
ATOM 2188 C C . ASN B 1 129 ? 13.5 -14.75 -10.094 1 97.06 129 ASN B C 1
ATOM 2190 O O . ASN B 1 129 ? 13.609 -15.195 -11.242 1 97.06 129 ASN B O 1
ATOM 2194 N N . GLN B 1 130 ? 13.148 -15.461 -9.07 1 97.12 130 GLN B N 1
ATOM 2195 C CA . GLN B 1 130 ? 12.852 -16.875 -9.234 1 97.12 130 GLN B CA 1
ATOM 2196 C C . GLN B 1 130 ? 11.641 -17.078 -10.148 1 97.12 130 GLN B C 1
ATOM 2198 O O . GLN B 1 130 ? 11.641 -17.984 -10.984 1 97.12 130 GLN B O 1
ATOM 2203 N N . ALA B 1 131 ? 10.633 -16.234 -9.938 1 97.19 131 ALA B N 1
ATOM 2204 C CA . ALA B 1 131 ? 9.438 -16.344 -10.773 1 97.19 131 ALA B CA 1
ATOM 2205 C C . ALA B 1 131 ? 9.773 -16.141 -12.242 1 97.19 131 ALA B C 1
ATOM 2207 O O . ALA B 1 131 ? 9.258 -16.859 -13.109 1 97.19 131 ALA B O 1
ATOM 2208 N N . LEU B 1 132 ? 10.641 -15.195 -12.531 1 97.12 132 LEU B N 1
ATOM 2209 C CA . LEU B 1 132 ? 11.016 -14.93 -13.914 1 97.12 132 LEU B CA 1
ATOM 2210 C C . LEU B 1 132 ? 11.828 -16.078 -14.484 1 97.12 132 LEU B C 1
ATOM 2212 O O . LEU B 1 132 ? 11.695 -16.406 -15.664 1 97.12 132 LEU B O 1
ATOM 2216 N N . MET B 1 133 ? 12.641 -16.719 -13.664 1 96.75 133 MET B N 1
ATOM 2217 C CA . MET B 1 133 ? 13.398 -17.891 -14.094 1 96.75 133 MET B CA 1
ATOM 2218 C C . MET B 1 133 ? 12.469 -19.047 -14.406 1 96.75 133 MET B C 1
ATOM 2220 O O . MET B 1 133 ? 12.625 -19.719 -15.422 1 96.75 133 MET B O 1
ATOM 2224 N N . ASP B 1 134 ? 11.523 -19.219 -13.57 1 95.69 134 ASP B N 1
ATOM 2225 C CA . ASP B 1 134 ? 10.578 -20.312 -13.781 1 95.69 134 ASP B CA 1
ATOM 2226 C C . ASP B 1 134 ? 9.719 -20.047 -15.016 1 95.69 134 ASP B C 1
ATOM 2228 O O . ASP B 1 134 ? 9.391 -20.984 -15.758 1 95.69 134 ASP B O 1
ATOM 2232 N N . LEU B 1 135 ? 9.328 -18.797 -15.164 1 95.69 135 LEU B N 1
ATOM 2233 C CA . LEU B 1 135 ? 8.578 -18.438 -16.359 1 95.69 135 LEU B CA 1
ATOM 2234 C C . LEU B 1 135 ? 9.383 -18.75 -17.625 1 95.69 135 LEU B C 1
ATOM 2236 O O . LEU B 1 135 ? 8.867 -19.344 -18.562 1 95.69 135 LEU B O 1
ATOM 2240 N N . ALA B 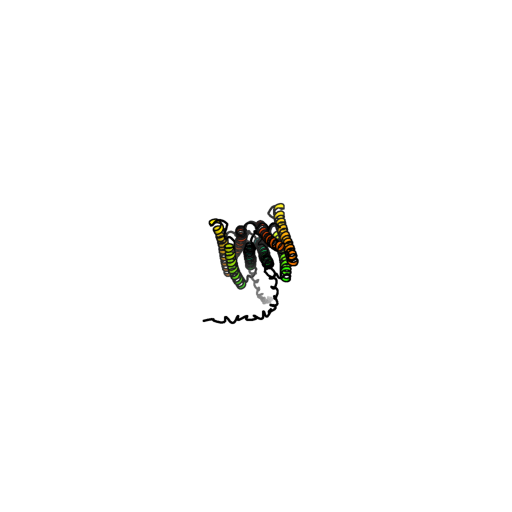1 136 ? 10.633 -18.391 -17.656 1 94.19 136 ALA B N 1
ATOM 2241 C CA . ALA B 1 136 ? 11.508 -18.625 -18.797 1 94.19 136 ALA B CA 1
ATOM 2242 C C . ALA B 1 136 ? 11.703 -20.109 -19.062 1 94.19 136 ALA B C 1
ATOM 2244 O O . ALA B 1 136 ? 11.859 -20.531 -20.203 1 94.19 136 ALA B O 1
ATOM 2245 N N . ALA B 1 137 ? 11.625 -20.922 -18 1 95.06 137 ALA B N 1
ATOM 2246 C CA . ALA B 1 137 ? 11.836 -22.359 -18.094 1 95.06 137 ALA B CA 1
ATOM 2247 C C . ALA B 1 137 ? 10.516 -23.094 -18.328 1 95.06 137 ALA B C 1
ATOM 2249 O O . ALA B 1 137 ? 10.484 -24.328 -18.406 1 95.06 137 ALA B O 1
ATOM 2250 N N . ALA B 1 138 ? 9.43 -22.312 -18.344 1 92.12 138 ALA B N 1
ATOM 2251 C CA . ALA B 1 138 ? 8.086 -22.875 -18.516 1 92.12 138 ALA B CA 1
ATOM 2252 C C . ALA B 1 138 ? 7.746 -23.844 -17.406 1 92.12 138 ALA B C 1
ATOM 2254 O O . ALA B 1 138 ? 7.094 -24.859 -17.641 1 92.12 138 ALA B O 1
ATOM 2255 N N . ASN B 1 139 ? 8.32 -23.578 -16.25 1 91.62 139 ASN B N 1
ATOM 2256 C CA . ASN B 1 139 ? 7.984 -24.328 -15.047 1 91.62 139 ASN B CA 1
ATOM 2257 C C . ASN B 1 139 ? 6.684 -23.844 -14.422 1 91.62 139 ASN B C 1
ATOM 2259 O O . ASN B 1 139 ? 6.699 -23.062 -13.477 1 91.62 139 ASN B O 1
ATOM 2263 N N . VAL B 1 140 ? 5.609 -24.359 -14.859 1 86 140 VAL B N 1
ATOM 2264 C CA . VAL B 1 140 ? 4.277 -23.844 -14.531 1 86 140 VAL B CA 1
ATOM 2265 C C . VAL B 1 140 ? 4.004 -24.031 -13.047 1 86 140 VAL B C 1
ATOM 2267 O O . VAL B 1 140 ? 3.449 -23.141 -12.398 1 86 140 VAL B O 1
ATOM 2270 N N . LEU B 1 141 ? 4.379 -25.234 -12.508 1 87.44 141 LEU B N 1
ATOM 2271 C CA . LEU B 1 141 ? 4.133 -25.484 -11.086 1 87.44 141 LEU B CA 1
ATOM 2272 C C . LEU B 1 141 ? 4.984 -24.562 -10.219 1 87.44 141 LEU B C 1
ATOM 2274 O O . LEU B 1 141 ? 4.496 -24.016 -9.227 1 87.44 141 LEU B O 1
ATOM 2278 N N . GLY B 1 142 ? 6.234 -24.438 -10.609 1 91.44 142 GLY B N 1
ATOM 2279 C CA . GLY B 1 142 ? 7.098 -23.516 -9.883 1 91.44 142 GLY B CA 1
ATOM 2280 C C . GLY B 1 142 ? 6.602 -22.078 -9.922 1 91.44 142 GLY B C 1
ATOM 2281 O O . GLY B 1 142 ? 6.688 -21.375 -8.922 1 91.44 142 GLY B O 1
ATOM 2282 N N . LEU B 1 143 ? 6.047 -21.641 -11.047 1 92.44 143 LEU B N 1
ATOM 2283 C CA . LEU B 1 143 ? 5.562 -20.266 -11.219 1 92.44 143 LEU B CA 1
ATOM 2284 C C . LEU B 1 143 ? 4.367 -20 -10.312 1 92.44 143 LEU B C 1
ATOM 2286 O O . LEU B 1 143 ? 4.27 -18.938 -9.703 1 92.44 143 LEU B O 1
ATOM 2290 N N . ALA B 1 144 ? 3.504 -20.938 -10.203 1 89 144 ALA B N 1
ATOM 2291 C CA . ALA B 1 144 ? 2.348 -20.781 -9.328 1 89 144 ALA B CA 1
ATOM 2292 C C . ALA B 1 144 ? 2.783 -20.609 -7.871 1 89 144 ALA B C 1
ATOM 2294 O O . ALA B 1 144 ? 2.242 -19.781 -7.152 1 89 144 ALA B O 1
ATOM 2295 N N . ALA B 1 145 ? 3.729 -21.406 -7.473 1 90.88 145 ALA B N 1
ATOM 2296 C CA . ALA B 1 145 ? 4.262 -21.297 -6.117 1 90.88 145 ALA B CA 1
ATOM 2297 C C . ALA B 1 145 ? 4.93 -19.938 -5.902 1 90.88 145 ALA B C 1
ATOM 2299 O O . ALA B 1 145 ? 4.793 -19.328 -4.84 1 90.88 145 ALA B O 1
ATOM 2300 N N . ASP B 1 146 ? 5.629 -19.516 -6.926 1 94 146 ASP B N 1
ATOM 2301 C CA . ASP B 1 146 ? 6.336 -18.25 -6.836 1 94 146 ASP B CA 1
ATOM 2302 C C . ASP B 1 146 ? 5.355 -17.094 -6.664 1 94 146 ASP B C 1
ATOM 2304 O O . ASP B 1 146 ? 5.602 -16.172 -5.875 1 94 146 ASP B O 1
ATOM 2308 N N . VAL B 1 147 ? 4.266 -17.078 -7.438 1 94.5 147 VAL B N 1
ATOM 2309 C CA . VAL B 1 147 ? 3.281 -16.016 -7.34 1 94.5 147 VAL B CA 1
ATOM 2310 C C . VAL B 1 147 ? 2.689 -15.977 -5.934 1 94.5 147 VAL B C 1
ATOM 2312 O O . VAL B 1 147 ? 2.482 -14.906 -5.363 1 94.5 147 VAL B O 1
ATOM 2315 N N . THR B 1 148 ? 2.502 -17.094 -5.363 1 92.88 148 THR B N 1
ATOM 2316 C CA . THR B 1 148 ? 2.004 -17.172 -3.994 1 92.88 148 THR B CA 1
ATOM 2317 C C . THR B 1 148 ? 3.018 -16.594 -3.014 1 92.88 148 THR B C 1
ATOM 2319 O O . THR B 1 148 ? 2.645 -15.875 -2.08 1 92.88 148 THR B O 1
ATOM 2322 N N . LYS B 1 149 ? 4.23 -16.906 -3.229 1 93.56 149 LYS B N 1
ATOM 2323 C CA . LYS B 1 149 ? 5.277 -16.344 -2.379 1 93.56 149 LYS B CA 1
ATOM 2324 C C . LYS B 1 149 ? 5.328 -14.82 -2.494 1 93.56 149 LYS B C 1
ATOM 2326 O O . LYS B 1 149 ? 5.477 -14.125 -1.489 1 93.56 149 LYS B O 1
ATOM 2331 N N . ILE B 1 150 ? 5.215 -14.344 -3.768 1 96 150 ILE B N 1
ATOM 2332 C CA . ILE B 1 150 ? 5.238 -12.906 -4 1 96 150 ILE B CA 1
ATOM 2333 C C . ILE B 1 150 ? 4.086 -12.242 -3.242 1 96 150 ILE B C 1
ATOM 2335 O O . ILE B 1 150 ? 4.277 -11.219 -2.588 1 96 150 ILE B O 1
ATOM 2339 N N . LEU B 1 151 ? 2.932 -12.828 -3.295 1 95.38 151 LEU B N 1
ATOM 2340 C CA . LEU B 1 151 ? 1.804 -12.305 -2.529 1 95.38 151 LEU B CA 1
ATOM 2341 C C . LEU B 1 151 ? 2.115 -12.305 -1.036 1 95.38 151 LEU B C 1
ATOM 2343 O O . LEU B 1 151 ? 1.848 -11.328 -0.342 1 95.38 151 LEU B O 1
ATOM 2347 N N . GLY B 1 152 ? 2.65 -13.414 -0.576 1 94.44 152 GLY B N 1
ATOM 2348 C CA . GLY B 1 152 ? 3.049 -13.484 0.821 1 94.44 152 GLY B CA 1
ATOM 2349 C C . GLY B 1 152 ? 4.035 -12.398 1.213 1 94.44 152 GLY B C 1
ATOM 2350 O O . GLY B 1 152 ? 3.906 -11.789 2.279 1 94.44 152 GLY B O 1
ATOM 2351 N N . ASP B 1 153 ? 5.004 -12.148 0.404 1 96.25 153 ASP B N 1
ATOM 2352 C CA . ASP B 1 153 ? 6 -11.109 0.665 1 96.25 153 ASP B CA 1
ATOM 2353 C C . ASP B 1 153 ? 5.348 -9.734 0.739 1 96.25 153 ASP B C 1
ATOM 2355 O O . ASP B 1 153 ? 5.691 -8.922 1.606 1 96.25 153 ASP B O 1
ATOM 2359 N N . LEU B 1 154 ? 4.445 -9.461 -0.247 1 97.44 154 LEU B N 1
ATOM 2360 C CA . LEU B 1 154 ? 3.76 -8.18 -0.258 1 97.44 154 LEU B CA 1
ATOM 2361 C C . LEU B 1 154 ? 2.947 -7.984 1.019 1 97.44 154 LEU B C 1
ATOM 2363 O O . LEU B 1 154 ? 2.951 -6.898 1.604 1 97.44 154 LEU B O 1
ATOM 2367 N N . GLN B 1 155 ? 2.318 -8.992 1.507 1 95.25 155 GLN B N 1
ATOM 2368 C CA . GLN B 1 155 ? 1.551 -8.93 2.746 1 95.25 155 GLN B CA 1
ATOM 2369 C C . GLN B 1 155 ? 2.467 -8.727 3.949 1 95.25 155 GLN B C 1
ATOM 2371 O O . GLN B 1 155 ? 2.145 -7.961 4.859 1 95.25 155 GLN B O 1
ATOM 2376 N N . GLN B 1 156 ? 3.539 -9.43 3.93 1 95.56 156 GLN B N 1
ATOM 2377 C CA . GLN B 1 156 ? 4.504 -9.25 5.012 1 95.56 156 GLN B CA 1
ATOM 2378 C C . GLN B 1 156 ? 5.039 -7.824 5.043 1 95.56 156 GLN B C 1
ATOM 2380 O O . GLN B 1 156 ? 5.219 -7.246 6.113 1 95.56 156 GLN B O 1
ATOM 2385 N N . LEU B 1 157 ? 5.277 -7.332 3.842 1 97 157 LEU B N 1
ATOM 2386 C CA . LEU B 1 157 ? 5.781 -5.969 3.74 1 97 157 LEU B CA 1
ATOM 2387 C C . LEU B 1 157 ? 4.789 -4.977 4.348 1 97 157 LEU B C 1
ATOM 2389 O O . LEU B 1 157 ? 5.188 -4.055 5.062 1 97 157 LEU B O 1
ATOM 2393 N N . LEU B 1 158 ? 3.498 -5.176 4.074 1 96.12 158 LEU B N 1
ATOM 2394 C CA . LEU B 1 158 ? 2.451 -4.367 4.695 1 96.12 158 LEU B CA 1
ATOM 2395 C C . LEU B 1 158 ? 2.588 -4.375 6.215 1 96.12 158 LEU B C 1
ATOM 2397 O O . LEU B 1 158 ? 2.549 -3.32 6.852 1 96.12 158 LEU B O 1
ATOM 2401 N N . GLY B 1 159 ? 2.818 -5.512 6.727 1 93.44 159 GLY B N 1
ATOM 2402 C CA . GLY B 1 159 ? 2.885 -5.668 8.172 1 93.44 159 GLY B CA 1
ATOM 2403 C C . GLY B 1 159 ? 4.082 -4.977 8.789 1 93.44 159 GLY B C 1
ATOM 2404 O O . GLY B 1 159 ? 3.941 -4.238 9.766 1 93.44 159 GLY B O 1
ATOM 2405 N N . VAL B 1 160 ? 5.211 -5.215 8.195 1 94.44 160 VAL B N 1
ATOM 2406 C CA . VAL B 1 160 ? 6.434 -4.707 8.812 1 94.44 160 VAL B CA 1
ATOM 2407 C C . VAL B 1 160 ? 6.504 -3.191 8.648 1 94.44 160 VAL B C 1
ATOM 2409 O O . VAL B 1 160 ? 7.023 -2.492 9.523 1 94.44 160 VAL B O 1
ATOM 2412 N N . VAL B 1 161 ? 6.023 -2.654 7.52 1 95.06 161 VAL B N 1
ATOM 2413 C CA . VAL B 1 161 ? 6.066 -1.21 7.32 1 95.06 161 VAL B CA 1
ATOM 2414 C C . VAL B 1 161 ? 5.051 -0.531 8.242 1 95.06 161 VAL B C 1
ATOM 2416 O O . VAL B 1 161 ? 5.305 0.56 8.758 1 95.06 161 VAL B O 1
ATOM 2419 N N . LEU B 1 162 ? 3.91 -1.141 8.422 1 93.12 162 LEU B N 1
ATOM 2420 C CA . LEU B 1 162 ? 2.947 -0.604 9.383 1 93.12 162 LEU B CA 1
ATOM 2421 C C . LEU B 1 162 ? 3.57 -0.476 10.766 1 93.12 162 LEU B C 1
ATOM 2423 O O . LEU B 1 162 ? 3.381 0.536 11.445 1 93.12 162 LEU B O 1
ATOM 2427 N N . GLN B 1 163 ? 4.309 -1.436 11.141 1 90 163 GLN B N 1
ATOM 2428 C CA . GLN B 1 163 ? 5 -1.39 12.422 1 90 163 GLN B CA 1
ATOM 2429 C C . GLN B 1 163 ? 6.027 -0.263 12.453 1 90 163 GLN B C 1
ATOM 2431 O O . GLN B 1 163 ? 6.16 0.437 13.461 1 90 163 GLN B O 1
ATOM 2436 N N . ALA B 1 164 ? 6.734 -0.119 11.359 1 90.25 164 ALA B N 1
ATOM 2437 C CA . ALA B 1 164 ? 7.77 0.905 11.266 1 90.25 164 ALA B CA 1
ATOM 2438 C C . ALA B 1 164 ? 7.164 2.305 11.336 1 90.25 164 ALA B C 1
ATOM 2440 O O . ALA B 1 164 ? 7.797 3.238 11.836 1 90.25 164 ALA B O 1
ATOM 2441 N N . LEU B 1 165 ? 5.949 2.406 10.75 1 89.69 165 LEU B N 1
ATOM 2442 C CA . LEU B 1 165 ? 5.277 3.701 10.734 1 89.69 165 LEU B CA 1
ATOM 2443 C C . LEU B 1 165 ? 4.82 4.09 12.141 1 89.69 165 LEU B C 1
ATOM 2445 O O . LEU B 1 165 ? 4.66 5.277 12.438 1 89.69 165 LEU B O 1
ATOM 2449 N N . GLY B 1 166 ? 4.641 3.088 12.984 1 82.5 166 GLY B N 1
ATOM 2450 C CA . GLY B 1 166 ? 4.203 3.379 14.336 1 82.5 166 GLY B CA 1
ATOM 2451 C C . GLY B 1 166 ? 2.789 3.922 14.406 1 82.5 166 GLY B C 1
ATOM 2452 O O . GLY B 1 166 ? 2.047 3.859 13.422 1 82.5 166 GLY B O 1
ATOM 2453 N N . ALA B 1 167 ? 2.471 4.375 15.531 1 73.88 167 ALA B N 1
ATOM 2454 C CA . ALA B 1 167 ? 1.128 4.906 15.75 1 73.88 167 ALA B CA 1
ATOM 2455 C C . ALA B 1 167 ? 0.964 6.27 15.086 1 73.88 167 ALA B C 1
ATOM 2457 O O . ALA B 1 167 ? 1.912 7.059 15.031 1 73.88 167 ALA B O 1
ATOM 2458 N N . PRO B 1 168 ? -0.215 6.336 14.383 1 67.31 168 PRO B N 1
ATOM 2459 C CA . PRO B 1 168 ? -0.437 7.668 13.82 1 67.31 168 PRO B CA 1
ATOM 2460 C C . PRO B 1 168 ? -0.304 8.781 14.859 1 67.31 168 PRO B C 1
ATOM 2462 O O . PRO B 1 168 ? -0.625 8.578 16.031 1 67.31 168 PRO B O 1
ATOM 2465 N N . ALA B 1 169 ? 0.41 9.805 14.43 1 56.59 169 ALA B N 1
ATOM 2466 C CA . ALA B 1 169 ? 0.53 10.961 15.312 1 56.59 169 ALA B CA 1
ATOM 2467 C C . ALA B 1 169 ? -0.842 11.547 15.641 1 56.59 169 ALA B C 1
ATOM 2469 O O . ALA B 1 169 ? -1.762 11.484 14.82 1 56.59 169 ALA B O 1
ATOM 2470 N N . ALA B 1 170 ? -1.117 11.633 16.938 1 54.22 170 ALA B N 1
ATOM 2471 C CA . ALA B 1 170 ? -2.352 12.297 17.359 1 54.22 170 ALA B CA 1
ATOM 2472 C C . ALA B 1 170 ? -2.496 13.656 16.672 1 54.22 170 ALA B C 1
ATOM 2474 O O . ALA B 1 170 ? -1.502 14.336 16.422 1 54.22 170 ALA B O 1
ATOM 2475 N N . ALA B 1 171 ? -3.633 13.773 15.828 1 52.28 171 ALA B N 1
ATOM 2476 C CA . ALA B 1 171 ? -3.893 15.078 15.211 1 52.28 171 ALA B CA 1
ATOM 2477 C C . ALA B 1 171 ? -3.674 16.203 16.203 1 52.28 171 ALA B C 1
ATOM 2479 O O . ALA B 1 171 ? -3.973 16.062 17.391 1 52.28 171 ALA B O 1
ATOM 2480 N N . PRO B 1 172 ? -2.82 17.172 15.797 1 47.81 172 PRO B N 1
ATOM 2481 C CA . PRO B 1 172 ? -2.672 18.297 16.719 1 47.81 172 PRO B CA 1
ATOM 2482 C C . PRO B 1 172 ? -4.016 18.859 17.188 1 47.81 172 PRO B C 1
ATOM 2484 O O . PRO B 1 172 ? -5.004 18.797 16.453 1 47.81 172 PRO B O 1
ATOM 2487 N N . ALA B 1 173 ? -4.293 18.75 18.5 1 43.84 173 ALA B N 1
ATOM 2488 C CA . ALA B 1 173 ? -5.461 19.406 19.078 1 43.84 173 ALA B CA 1
ATOM 2489 C C . ALA B 1 173 ? -5.707 20.766 18.438 1 43.84 173 ALA B C 1
ATOM 2491 O O . ALA B 1 173 ? -4.758 21.469 18.062 1 43.84 173 ALA B O 1
ATOM 2492 N N . PRO B 1 174 ? -7.004 20.922 17.938 1 41.44 174 PRO B N 1
ATOM 2493 C CA . PRO B 1 174 ? -7.258 22.312 17.547 1 41.44 174 PRO B CA 1
ATOM 2494 C C . PRO B 1 174 ? -6.699 23.328 18.547 1 41.44 174 PRO B C 1
ATOM 2496 O O . PRO B 1 174 ? -6.543 23 19.719 1 41.44 174 PRO B O 1
#

pLDDT: mean 75.29, std 27.35, range [23.69, 98.75]

Nearest PDB structures (foldseek):
  2b0h-assembly1_A  TM=6.797E-01  e=2.903E-02  Mus musculus
  2xld-assembly1_A-2  TM=6.784E-01  e=1.865E-01  Achromobacter xylosoxidans
  8dt0-assembly1_A  TM=6.554E-01  e=2.414E-01  synthetic construct
  5jli-assembly1_A  TM=5.406E-01  e=1.597E-01  Achromobacter xylosoxidans
  5jua-assembly1_A  TM=4.692E-01  e=8.159E-02  Achromobacter xylosoxidans

Foldseek 3Di:
DPPPPPPCPPPPPPPPPPPPPPPPPPPPPPPPPPPQLPFCGPVLVVLLVQLVVLLVVLLVLLVVLLVLLVDPDRDLVVSVVSLVVNLVSLVSNLVSLLVNLDDDDPDVVSVVLSVQLVVLSVQLSVLSVQLSVCVVVVVVVSNVVSSVVNVVSSVSNVVSSVVSSPDPTDPRDD/DCPPPPPPVPPPPPPPPPPPPPDPPPPPPPPPPPPQLPFCGPVLVVLLVQLVVLLVVLLVLLVVLLVLLVDPDRDLVVSVVSLVVNLVSLVSNLVSLDVNLDDDDDDPVSVVLSVQLVVLSVQLSVLSVQLSVCVVVVVVVSNVVSSVVNVVSSVSNVVSSVVSSPDPTDPRDD